Protein AF-A0A1U9NBB8-F1 (afdb_monomer_lite)

pLDDT: mean 74.14, std 17.52, range [31.38, 96.12]

Foldseek 3Di:
DFPCPQVVCQVVVDDPVRGDGDDWLVNQVVVLVVVVWDKDWDAPVCLVVLLVQAAFDPVVNVVCVVLRVVGWIKIWTRYWDDDPNFTWIWMKTARPVPRDMDIDIDTPPPDDDPPVCNVVVVVVVVVVVVVVVVVVVVVVVVVVLVVVLVVLVVVLVVQCVPDPDPVSNVVSVVVSVVVNVVSCVVVVVVVCVVPCVVVVVVVVVVVVVPPD

Structure (mmCIF, N/CA/C/O backbone):
data_AF-A0A1U9NBB8-F1
#
_entry.id   AF-A0A1U9NBB8-F1
#
loop_
_atom_site.group_PDB
_atom_site.id
_atom_site.type_symbol
_atom_site.label_atom_id
_atom_site.label_alt_id
_atom_site.label_comp_id
_atom_site.label_asym_id
_atom_site.label_entity_id
_atom_site.label_seq_id
_atom_site.pdbx_PDB_ins_code
_atom_site.Cartn_x
_atom_site.Cartn_y
_atom_site.Cartn_z
_atom_site.occupancy
_atom_site.B_iso_or_equiv
_atom_site.auth_seq_id
_atom_site.auth_comp_id
_atom_site.auth_asym_id
_atom_site.auth_atom_id
_atom_site.pdbx_PDB_model_num
ATOM 1 N N . MET A 1 1 ? -2.744 8.631 18.591 1.00 43.41 1 MET A N 1
ATOM 2 C CA . MET A 1 1 ? -3.386 9.599 19.503 1.00 43.41 1 MET A CA 1
ATOM 3 C C . MET A 1 1 ? -4.730 9.937 18.866 1.00 43.41 1 MET A C 1
ATOM 5 O O . MET A 1 1 ? -4.754 10.019 17.658 1.00 43.41 1 MET A O 1
ATOM 9 N N . SER A 1 2 ? -5.856 9.927 19.592 1.00 55.41 2 SER A N 1
ATOM 10 C CA . SER A 1 2 ? -7.151 10.475 19.102 1.00 55.41 2 SER A CA 1
ATOM 11 C C . SER A 1 2 ? -8.184 10.650 20.233 1.00 55.41 2 SER A C 1
ATOM 13 O O . SER A 1 2 ? -9.397 10.590 20.043 1.00 55.41 2 SER A O 1
ATOM 15 N N . VAL A 1 3 ? -7.712 10.826 21.473 1.00 54.00 3 VAL A N 1
ATOM 16 C CA . VAL A 1 3 ? -8.591 10.960 22.649 1.00 54.00 3 VAL A CA 1
ATOM 17 C C . VAL A 1 3 ? -9.206 12.364 22.695 1.00 54.00 3 VAL A C 1
ATOM 19 O O . VAL A 1 3 ? -10.407 12.506 22.915 1.00 54.00 3 VAL A O 1
ATOM 22 N N . MET A 1 4 ? -8.402 13.400 22.412 1.00 58.78 4 MET A N 1
ATOM 23 C CA . MET A 1 4 ? -8.801 14.817 22.468 1.00 58.78 4 MET A CA 1
ATOM 24 C C . MET A 1 4 ? -8.299 15.661 21.285 1.00 58.78 4 MET A C 1
ATOM 26 O O . MET A 1 4 ? -8.360 16.884 21.343 1.00 58.78 4 MET A O 1
ATOM 30 N N . GLU A 1 5 ? -7.824 15.048 20.197 1.00 58.16 5 GLU A N 1
ATOM 31 C CA . GLU A 1 5 ? -7.297 15.783 19.022 1.00 58.16 5 GLU A CA 1
ATOM 32 C C . GLU A 1 5 ? -8.324 16.714 18.387 1.00 58.16 5 GLU A C 1
ATOM 34 O O . GLU A 1 5 ? -7.997 17.721 17.779 1.00 58.16 5 GLU A O 1
ATOM 39 N N . HIS A 1 6 ? -9.584 16.390 18.609 1.00 58.75 6 HIS A N 1
ATOM 40 C CA . HIS A 1 6 ? -10.726 17.187 18.254 1.00 58.75 6 HIS A CA 1
ATOM 41 C C . HIS A 1 6 ? -10.779 18.571 18.950 1.00 58.75 6 HIS A C 1
ATOM 43 O O . HIS A 1 6 ? -11.199 19.547 18.340 1.00 58.75 6 HIS A O 1
ATOM 49 N N . PHE A 1 7 ? -10.317 18.688 20.197 1.00 59.00 7 PHE A N 1
ATOM 50 C CA . PHE A 1 7 ? -10.497 19.890 21.023 1.00 59.00 7 PHE A CA 1
ATOM 51 C C . PHE A 1 7 ? -9.650 21.092 20.567 1.00 59.00 7 PHE A C 1
ATOM 53 O O . PHE A 1 7 ? -10.030 22.242 20.782 1.00 59.00 7 PHE A O 1
ATOM 60 N N . VAL A 1 8 ? -8.493 20.842 19.943 1.00 62.38 8 VAL A N 1
ATOM 61 C CA . VAL A 1 8 ? -7.575 21.909 19.508 1.00 62.38 8 VAL A CA 1
ATOM 62 C C . VAL A 1 8 ? -8.101 22.629 18.255 1.00 62.38 8 VAL A C 1
ATOM 64 O O . VAL A 1 8 ? -8.210 23.855 18.299 1.00 62.38 8 VAL A O 1
ATOM 67 N N . PRO A 1 9 ? -8.518 21.934 17.179 1.00 56.12 9 PRO A N 1
ATOM 68 C CA . PRO A 1 9 ? -9.174 22.570 16.041 1.00 56.12 9 PRO A CA 1
ATOM 69 C C . PRO A 1 9 ? -10.485 23.268 16.409 1.00 56.12 9 PRO A C 1
ATOM 71 O O . PRO A 1 9 ? -10.729 24.357 15.902 1.00 56.12 9 PRO A O 1
ATOM 74 N N . GLU A 1 10 ? -11.302 22.710 17.317 1.00 58.00 10 GLU A N 1
ATOM 75 C CA . GLU A 1 10 ? -12.522 23.404 17.762 1.00 58.00 10 GLU A CA 1
ATOM 76 C C . GLU A 1 10 ? -12.197 24.779 18.352 1.00 58.00 10 GLU A C 1
ATOM 78 O O . GLU A 1 10 ? -12.859 25.752 18.019 1.00 58.00 10 GLU A O 1
ATOM 83 N N . LYS A 1 11 ? -11.158 24.901 19.187 1.00 59.03 11 LYS A N 1
ATOM 84 C CA . LYS A 1 11 ? -10.774 26.198 19.766 1.00 59.03 11 LYS A CA 1
ATOM 85 C C . LYS A 1 11 ? -10.123 27.157 18.769 1.00 59.03 11 LYS A C 1
ATOM 87 O O . LYS A 1 11 ? -10.273 28.360 18.934 1.00 59.03 11 LYS A O 1
ATOM 92 N N . MET A 1 12 ? -9.404 26.642 17.773 1.00 59.84 12 MET A N 1
ATOM 93 C CA . MET A 1 12 ? -8.689 27.463 16.785 1.00 59.84 12 MET A CA 1
ATOM 94 C C . MET A 1 12 ? -9.577 27.937 15.630 1.00 59.84 12 MET A C 1
ATOM 96 O O . MET A 1 12 ? -9.315 28.992 15.061 1.00 59.84 12 MET A O 1
ATOM 100 N N . PHE A 1 13 ? -10.614 27.171 15.281 1.00 56.28 13 PHE A N 1
ATOM 101 C CA . PHE A 1 13 ? -11.491 27.451 14.139 1.00 56.28 13 PHE A CA 1
ATOM 102 C C . PHE A 1 13 ? -12.932 27.797 14.539 1.00 56.28 13 PHE A C 1
ATOM 104 O O . PHE A 1 13 ? -13.775 27.962 13.662 1.00 56.28 13 PHE A O 1
ATOM 111 N N . SER A 1 14 ? -13.236 27.910 15.837 1.00 46.91 14 SER A N 1
ATOM 112 C CA . SER A 1 14 ? -14.507 28.495 16.277 1.00 46.91 14 SER A CA 1
ATOM 113 C C . SER A 1 14 ? -14.427 30.017 16.267 1.00 46.91 14 SER A C 1
ATOM 115 O O . SER A 1 14 ? -13.499 30.599 16.827 1.00 46.91 14 SER A O 1
ATOM 117 N N . THR A 1 15 ? -15.432 30.659 15.687 1.00 54.62 15 THR A N 1
ATOM 118 C CA . THR A 1 15 ? -15.697 32.096 15.823 1.00 54.62 15 THR A CA 1
ATOM 119 C C . THR A 1 15 ? -16.819 32.319 16.847 1.00 54.62 15 THR A C 1
ATOM 121 O O . THR A 1 15 ? -17.417 31.362 17.346 1.00 54.62 15 THR A O 1
ATOM 124 N N . GLU A 1 16 ? -17.128 33.574 17.192 1.00 48.53 16 GLU A N 1
ATOM 125 C CA . GLU A 1 16 ? -18.240 33.896 18.108 1.00 48.53 16 GLU A CA 1
ATOM 126 C C . GLU A 1 16 ? -19.611 33.425 17.580 1.00 48.53 16 GLU A C 1
ATOM 128 O O . GLU A 1 16 ? -20.529 33.192 18.368 1.00 48.53 16 GLU A O 1
ATOM 133 N N . THR A 1 17 ? -19.738 33.232 16.263 1.00 44.12 17 THR A N 1
ATOM 134 C CA . THR A 1 17 ? -20.986 32.868 15.579 1.00 44.12 17 THR A CA 1
ATOM 135 C C . THR A 1 17 ? -21.003 31.442 15.017 1.00 44.12 17 THR A C 1
ATOM 137 O O . THR A 1 17 ? -22.086 30.877 14.877 1.00 44.12 17 THR A O 1
ATOM 140 N N . GLU A 1 18 ? -19.850 30.812 14.764 1.00 44.03 18 GLU A N 1
ATOM 141 C CA . GLU A 1 18 ? -19.757 29.430 14.270 1.00 44.03 18 GLU A CA 1
ATOM 142 C C . GLU A 1 18 ? -18.769 28.606 15.096 1.00 44.03 18 GLU A C 1
ATOM 144 O O . GLU A 1 18 ? -17.570 28.875 15.129 1.00 44.03 18 GLU A O 1
ATOM 149 N N . ARG A 1 19 ? -19.265 27.553 15.754 1.00 51.25 19 ARG A N 1
ATOM 150 C CA . ARG A 1 19 ? -18.404 26.601 16.460 1.00 51.25 19 ARG A CA 1
ATOM 151 C C . ARG A 1 19 ? -17.884 25.563 15.478 1.00 51.25 19 ARG A C 1
ATOM 153 O O . ARG A 1 19 ? -18.677 24.795 14.932 1.00 51.25 19 ARG A O 1
ATOM 160 N N . ALA A 1 20 ? -16.567 25.493 15.303 1.00 48.78 20 ALA A N 1
ATOM 161 C CA . ALA A 1 20 ? -15.944 24.327 14.702 1.00 48.78 20 ALA A CA 1
ATOM 162 C C . ALA A 1 20 ? -16.270 23.124 15.589 1.00 48.78 20 ALA A C 1
ATOM 164 O O . ALA A 1 20 ? -16.107 23.186 16.805 1.00 48.78 20 ALA A O 1
ATOM 165 N N . GLN A 1 21 ? -16.790 22.061 14.981 1.00 58.50 21 GLN A N 1
ATOM 166 C CA . GLN A 1 21 ? -17.136 20.825 15.665 1.00 58.50 21 GLN A CA 1
ATOM 167 C C . GLN A 1 21 ? -16.513 19.676 14.901 1.00 58.50 21 GLN A C 1
ATOM 169 O O . GLN A 1 21 ? -16.949 19.343 13.803 1.00 58.50 21 GLN A O 1
ATOM 174 N N . GLY A 1 22 ? -15.497 19.053 15.467 1.00 59.91 22 GLY A N 1
ATOM 175 C CA . GLY A 1 22 ? -15.091 17.733 15.010 1.00 59.91 22 GLY A CA 1
ATOM 176 C C . GLY A 1 22 ? -15.668 16.625 15.893 1.00 59.91 22 GLY A C 1
ATOM 177 O O . GLY A 1 22 ? -16.591 16.800 16.704 1.00 59.91 22 GLY A O 1
ATOM 178 N N . ILE A 1 23 ? -15.086 15.449 15.728 1.00 69.12 23 ILE A N 1
ATOM 179 C CA . ILE A 1 23 ? -15.519 14.240 16.403 1.00 69.12 23 ILE A CA 1
ATOM 180 C C . ILE A 1 23 ? -14.289 13.445 16.828 1.00 69.12 23 ILE A C 1
ATOM 182 O O . ILE A 1 23 ? -13.315 13.346 16.089 1.00 69.12 23 ILE A O 1
ATOM 186 N N . SER A 1 24 ? -14.319 12.913 18.046 1.00 77.31 24 SER A N 1
ATOM 187 C CA . SER A 1 24 ? -13.340 11.949 18.554 1.00 77.31 24 SER A CA 1
ATOM 188 C C . SER A 1 24 ? -14.063 10.680 18.985 1.00 77.31 24 SER A C 1
ATOM 190 O O . SER A 1 24 ? -15.281 10.698 19.176 1.00 77.31 24 SER A O 1
ATOM 192 N N . ALA A 1 25 ? -13.327 9.585 19.190 1.00 82.38 25 ALA A N 1
ATOM 193 C CA . ALA A 1 25 ? -13.919 8.316 19.617 1.00 82.38 25 ALA A CA 1
ATOM 194 C C . ALA A 1 25 ? -14.708 8.474 20.928 1.00 82.38 25 ALA A C 1
ATOM 196 O O . ALA A 1 25 ? -15.818 7.969 21.068 1.00 82.38 25 ALA A O 1
ATOM 197 N N . VAL A 1 26 ? -14.157 9.246 21.870 1.00 85.06 26 VAL A N 1
ATOM 198 C 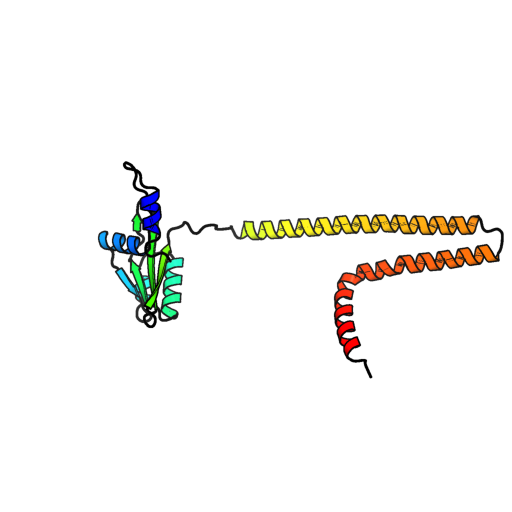CA . VAL A 1 26 ? -14.787 9.519 23.166 1.00 85.06 26 VAL A CA 1
ATOM 199 C C . VAL A 1 26 ? -16.009 10.426 23.011 1.00 85.06 26 VAL A C 1
ATOM 201 O O . VAL A 1 26 ? -17.049 10.135 23.597 1.00 85.06 26 VAL A O 1
ATOM 204 N N . LYS A 1 27 ? -15.930 11.484 22.186 1.00 84.81 27 LYS A N 1
ATOM 205 C CA . LYS A 1 27 ? -17.087 12.355 21.900 1.00 84.81 27 LYS A CA 1
ATOM 206 C C . LYS A 1 27 ? -18.208 11.561 21.224 1.00 84.81 27 LYS A C 1
ATOM 208 O O . LYS A 1 27 ? -19.363 11.725 21.591 1.00 84.81 27 LYS A O 1
ATOM 213 N N . ALA A 1 28 ? -17.875 10.651 20.311 1.00 88.00 28 ALA A N 1
ATOM 214 C CA . ALA A 1 28 ? -18.843 9.777 19.661 1.00 88.00 28 ALA A CA 1
ATOM 215 C C . ALA A 1 28 ? -19.520 8.805 20.645 1.00 88.00 28 ALA A C 1
ATOM 217 O O . ALA A 1 28 ? -20.738 8.654 20.603 1.00 88.00 28 ALA A O 1
ATOM 218 N N . LEU A 1 29 ? -18.770 8.195 21.571 1.00 89.19 29 LEU A N 1
ATOM 219 C CA . LEU A 1 29 ? -19.347 7.370 22.644 1.00 89.19 29 LEU A CA 1
ATOM 220 C C . LEU A 1 29 ? -20.250 8.190 23.578 1.00 89.19 29 LEU A C 1
ATOM 222 O O . LEU A 1 29 ? -21.324 7.725 23.957 1.00 89.19 29 LEU A O 1
ATOM 226 N N . ALA A 1 30 ? -19.848 9.418 23.917 1.00 89.00 30 ALA A N 1
ATOM 227 C CA . ALA A 1 30 ? -20.647 10.318 24.745 1.00 89.00 30 ALA A CA 1
ATOM 228 C C . ALA A 1 30 ? -21.955 10.729 24.050 1.00 89.00 30 ALA A C 1
ATOM 230 O O . ALA A 1 30 ? -23.015 10.654 24.668 1.00 89.00 30 ALA A O 1
ATOM 231 N N . ILE A 1 31 ? -21.899 11.094 22.764 1.00 89.56 31 ILE A N 1
ATOM 232 C CA . ILE A 1 31 ? -23.085 11.410 21.954 1.00 89.56 31 ILE A CA 1
ATOM 233 C C . ILE A 1 31 ? -24.012 10.194 21.873 1.00 89.56 31 ILE A C 1
ATOM 235 O O . ILE A 1 31 ? -25.208 10.330 22.110 1.00 89.56 31 ILE A O 1
ATOM 239 N N . ALA A 1 32 ? -23.480 9.002 21.590 1.00 91.81 32 ALA A N 1
ATOM 240 C CA . ALA A 1 32 ? -24.290 7.788 21.512 1.00 91.81 32 ALA A CA 1
ATOM 241 C C . ALA A 1 32 ? -24.986 7.471 22.846 1.00 91.81 32 ALA A C 1
ATOM 243 O O . ALA A 1 32 ? -26.171 7.145 22.862 1.00 91.81 32 ALA A O 1
ATOM 244 N N . SER A 1 33 ? -24.279 7.640 23.967 1.00 90.31 33 SER A N 1
ATOM 245 C CA . SER A 1 33 ? -24.848 7.495 25.312 1.00 90.31 33 SER A CA 1
ATOM 246 C C . SER A 1 33 ? -25.961 8.520 25.580 1.00 90.31 33 SER A C 1
ATOM 248 O O . SER A 1 33 ? -27.035 8.158 26.057 1.00 90.31 33 SER A O 1
ATOM 250 N N . GLN A 1 34 ? -25.765 9.787 25.192 1.00 90.75 34 GLN A N 1
ATOM 251 C CA . GLN A 1 34 ? -26.799 10.832 25.287 1.00 90.75 34 GLN A CA 1
ATOM 252 C C . GLN A 1 34 ? -28.022 10.542 24.406 1.00 90.75 34 GLN A C 1
ATOM 254 O O . GLN A 1 34 ? -29.139 10.891 24.775 1.00 90.75 34 GLN A O 1
ATOM 259 N N . GLN A 1 35 ? -27.827 9.877 23.267 1.00 91.25 35 GLN A N 1
ATOM 260 C CA . GLN A 1 35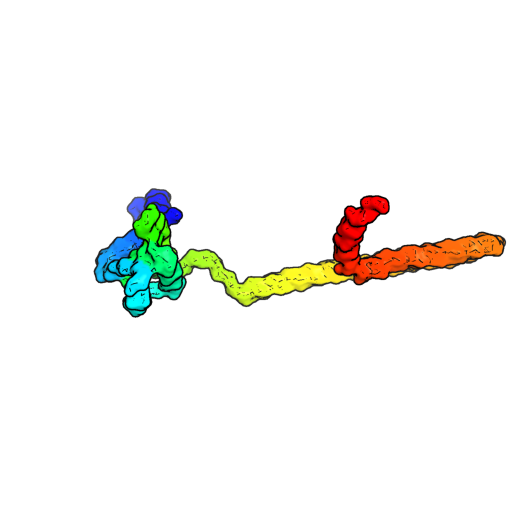 ? -28.898 9.407 22.382 1.00 91.25 35 GLN A CA 1
ATOM 261 C C . GLN A 1 35 ? -29.600 8.139 22.903 1.00 91.25 35 GLN A C 1
ATOM 263 O O . GLN A 1 35 ? -30.464 7.595 22.218 1.00 91.25 35 GLN A O 1
ATOM 268 N N . GLY A 1 36 ? -29.240 7.651 24.095 1.00 92.12 36 GLY A N 1
ATOM 269 C CA . GLY A 1 36 ? -29.838 6.467 24.710 1.00 92.12 36 GLY A CA 1
ATOM 270 C C . GLY A 1 36 ? -29.359 5.144 24.113 1.00 92.12 36 GLY A C 1
ATOM 271 O O . GLY A 1 36 ? -29.964 4.105 24.377 1.00 92.12 36 GLY A O 1
ATOM 272 N N . GLN A 1 37 ? -28.290 5.152 23.314 1.00 94.75 37 GLN A N 1
ATOM 273 C CA . GLN A 1 37 ? -27.734 3.918 22.778 1.00 94.75 37 GLN A CA 1
ATOM 274 C C . GLN A 1 37 ? -27.005 3.119 23.854 1.00 94.75 37 GLN A C 1
ATOM 276 O O . GLN A 1 37 ? -26.332 3.666 24.734 1.00 94.75 37 GLN A O 1
ATOM 281 N N . LYS A 1 38 ? -27.051 1.794 23.723 1.00 94.19 38 LYS A N 1
ATOM 282 C CA . LYS A 1 38 ? -26.262 0.912 24.572 1.00 94.19 38 LYS A CA 1
ATOM 283 C C . LYS A 1 38 ? -24.779 0.995 24.206 1.00 94.19 38 LYS A C 1
ATOM 285 O O . LYS A 1 38 ? -24.395 0.831 23.049 1.00 94.19 38 LYS A O 1
ATOM 290 N N . ILE A 1 39 ? -23.936 1.177 25.219 1.00 95.12 39 ILE A N 1
ATOM 291 C CA . ILE A 1 39 ? -22.485 1.041 25.088 1.00 95.12 39 ILE A CA 1
ATOM 292 C C . ILE A 1 39 ? -22.102 -0.405 25.407 1.00 95.12 39 ILE A C 1
ATOM 294 O O . ILE A 1 39 ? -22.397 -0.924 26.485 1.00 95.12 39 ILE A O 1
ATOM 298 N N . TRP A 1 40 ? -21.471 -1.071 24.448 1.00 96.00 40 TRP A N 1
ATOM 299 C CA . TRP A 1 40 ? -21.053 -2.461 24.538 1.00 96.00 40 TRP A CA 1
ATOM 300 C C . TRP A 1 40 ? -19.581 -2.561 24.911 1.00 96.00 40 TRP A C 1
ATOM 302 O O . TRP A 1 40 ? -18.725 -2.010 24.223 1.00 96.00 40 TRP A O 1
ATOM 312 N N . THR A 1 41 ? -19.295 -3.354 25.942 1.00 96.12 41 THR A N 1
ATOM 313 C CA . THR A 1 41 ? -17.946 -3.837 26.245 1.00 96.12 41 THR A CA 1
ATOM 314 C C . THR A 1 41 ? -17.792 -5.242 25.679 1.00 96.12 41 THR A C 1
ATOM 316 O O . THR A 1 41 ? -18.490 -6.179 26.083 1.00 96.12 41 THR A O 1
ATOM 319 N N . ILE A 1 42 ? -16.891 -5.388 24.718 1.00 96.06 42 ILE A N 1
ATOM 320 C CA . ILE A 1 42 ? -16.713 -6.592 23.917 1.00 96.06 42 ILE A CA 1
ATOM 321 C C . ILE A 1 42 ? -15.352 -7.206 24.229 1.00 96.06 42 ILE A C 1
ATOM 323 O O . ILE A 1 42 ? -14.316 -6.551 24.154 1.00 96.06 42 ILE A O 1
ATOM 327 N N . SER A 1 43 ? -15.358 -8.486 24.568 1.00 95.62 43 SER A N 1
ATOM 328 C CA . SER A 1 43 ? -14.178 -9.304 24.811 1.00 95.62 43 SER A CA 1
ATOM 329 C C . SER A 1 43 ? -14.329 -10.647 24.098 1.00 95.62 43 SER A C 1
ATOM 331 O O . SER A 1 43 ? -15.326 -10.921 23.421 1.00 95.62 43 SER A O 1
ATOM 333 N N . LYS A 1 44 ? -13.331 -11.522 24.247 1.00 92.94 44 LYS A N 1
ATOM 334 C CA . LYS A 1 44 ? -13.298 -12.812 23.547 1.00 92.94 44 LYS A CA 1
ATOM 335 C C . LYS A 1 44 ? -14.498 -13.703 23.881 1.00 92.94 44 LYS A C 1
ATOM 337 O O . LYS A 1 44 ? -14.879 -14.530 23.061 1.00 92.94 44 LYS A O 1
ATOM 342 N N . SER A 1 45 ? -15.119 -13.515 25.046 1.00 93.94 45 SER A N 1
ATOM 343 C CA . SER A 1 45 ? -16.266 -14.313 25.483 1.00 93.94 45 SER A CA 1
ATOM 344 C C . SER A 1 45 ? -17.587 -13.932 24.811 1.00 93.94 45 SER A C 1
ATOM 346 O O . SER A 1 45 ? -18.473 -14.777 24.717 1.00 93.94 45 SER A O 1
ATOM 348 N N . ASN A 1 46 ? -17.747 -12.690 24.341 1.00 95.62 46 ASN A N 1
ATOM 349 C CA . ASN A 1 46 ? -19.037 -12.182 23.858 1.00 95.62 46 ASN A CA 1
ATOM 350 C C . ASN A 1 46 ? -18.991 -11.564 22.451 1.00 95.62 46 ASN A C 1
ATOM 352 O O . ASN A 1 46 ? -20.027 -11.105 21.969 1.00 95.62 46 ASN A O 1
ATOM 356 N N . VAL A 1 47 ? -17.836 -11.579 21.775 1.00 94.31 47 VAL A N 1
ATOM 357 C CA . VAL A 1 47 ? -17.635 -10.924 20.470 1.00 94.31 47 VAL A CA 1
ATOM 358 C C . VAL A 1 47 ? -18.671 -11.306 19.419 1.00 94.31 47 VAL A C 1
ATOM 360 O O . VAL A 1 47 ? -19.244 -10.426 18.787 1.00 94.31 47 VAL A O 1
ATOM 363 N N . ASN A 1 48 ? -18.993 -12.591 19.272 1.00 93.50 48 ASN A N 1
ATOM 364 C CA . ASN A 1 48 ? -19.952 -13.034 18.257 1.00 93.50 48 ASN A CA 1
ATOM 365 C C . ASN A 1 48 ? -21.365 -12.502 18.535 1.00 93.50 48 ASN A C 1
ATOM 367 O O . ASN A 1 48 ? -22.035 -12.010 17.629 1.00 93.50 48 ASN A O 1
ATOM 371 N N . LEU A 1 49 ? -21.793 -12.538 19.801 1.00 93.69 49 LEU A N 1
ATOM 372 C CA . LEU A 1 49 ? -23.091 -12.013 20.215 1.00 93.69 49 LEU A CA 1
ATOM 373 C C . LEU A 1 49 ? -23.141 -10.492 20.050 1.00 93.69 49 LEU A C 1
ATOM 375 O O . LEU A 1 49 ? -24.071 -9.976 19.437 1.00 93.69 49 LEU A O 1
ATOM 379 N N . ALA A 1 50 ? -22.138 -9.776 20.555 1.00 93.50 50 ALA A N 1
ATOM 380 C CA . ALA A 1 50 ? -22.100 -8.322 20.485 1.00 93.50 50 ALA A CA 1
ATOM 381 C C . ALA A 1 50 ? -22.091 -7.828 19.029 1.00 93.50 50 ALA A C 1
ATOM 383 O O . ALA A 1 50 ? -22.929 -7.009 18.659 1.00 93.50 50 ALA A O 1
ATOM 384 N N . LEU A 1 51 ? -21.237 -8.394 18.165 1.00 93.38 51 LEU A N 1
ATOM 385 C CA . LEU A 1 51 ? -21.145 -7.995 16.752 1.00 93.38 51 LEU A CA 1
ATOM 386 C C . LEU A 1 51 ? -22.427 -8.278 15.943 1.00 93.38 51 LEU A C 1
ATOM 388 O O . LEU A 1 51 ? -22.661 -7.622 14.922 1.00 93.38 51 LEU A O 1
ATOM 392 N N . SER A 1 52 ? -23.251 -9.232 16.394 1.00 93.25 52 SER A N 1
ATOM 393 C CA . SER A 1 52 ? -24.572 -9.521 15.814 1.00 93.25 52 SER A CA 1
ATOM 394 C C . SER A 1 52 ? -25.661 -8.528 16.235 1.00 93.25 52 SER A C 1
ATOM 396 O O . SER A 1 52 ? -26.655 -8.382 15.529 1.00 93.25 52 SER A O 1
ATOM 398 N N . ARG A 1 53 ? -25.485 -7.855 17.380 1.00 93.12 53 ARG A N 1
ATOM 399 C CA . ARG A 1 53 ? -26.463 -6.914 17.950 1.00 93.12 53 ARG A CA 1
ATOM 400 C C . ARG A 1 53 ? -26.173 -5.463 17.582 1.00 93.12 53 ARG A C 1
ATOM 402 O O . ARG A 1 53 ? -27.103 -4.672 17.528 1.00 93.12 53 ARG A O 1
ATOM 409 N N . ILE A 1 54 ? -24.916 -5.131 17.292 1.00 93.25 54 ILE A N 1
ATOM 410 C CA . ILE A 1 54 ? -24.516 -3.774 16.910 1.00 93.25 54 ILE A CA 1
ATOM 411 C C . ILE A 1 54 ? -24.610 -3.533 15.393 1.00 93.25 54 ILE A C 1
ATOM 413 O O . ILE A 1 54 ? -24.254 -4.383 14.564 1.00 93.25 54 ILE A O 1
ATOM 417 N N . ASN A 1 55 ? -25.033 -2.328 15.025 1.00 94.00 55 ASN A N 1
ATOM 418 C CA . ASN A 1 55 ? -25.194 -1.828 13.666 1.00 94.00 55 ASN A CA 1
ATOM 419 C C . ASN A 1 55 ? -24.145 -0.743 13.333 1.00 94.00 55 ASN A C 1
ATOM 421 O O . ASN A 1 55 ? -24.434 0.454 13.308 1.00 94.00 55 ASN A O 1
ATOM 425 N N . ILE A 1 56 ? -22.909 -1.184 13.084 1.00 92.12 56 ILE A N 1
ATOM 426 C CA . ILE A 1 56 ? -21.741 -0.357 12.712 1.00 92.12 56 ILE A CA 1
ATOM 427 C C . ILE A 1 56 ? -21.108 -0.857 11.394 1.00 92.12 56 ILE A C 1
ATOM 429 O O . ILE A 1 56 ? -21.537 -1.890 10.870 1.00 92.12 56 ILE A O 1
ATOM 433 N N . SER A 1 57 ? -20.097 -0.162 10.844 1.00 90.56 57 SER A N 1
ATOM 434 C CA . SER A 1 57 ? -19.421 -0.573 9.592 1.00 90.56 57 SER A CA 1
ATOM 435 C C . SER A 1 57 ? -18.788 -1.958 9.647 1.00 90.56 57 SER A C 1
ATOM 437 O O . SER A 1 57 ? -18.375 -2.435 10.702 1.00 90.56 57 SER A O 1
ATOM 439 N N . ALA A 1 58 ? -18.690 -2.597 8.477 1.00 89.56 58 ALA A N 1
ATOM 440 C CA . ALA A 1 58 ? -17.979 -3.862 8.327 1.00 89.56 58 ALA A CA 1
ATOM 441 C C . ALA A 1 58 ? -16.512 -3.735 8.769 1.00 89.56 58 ALA A C 1
ATOM 443 O O . ALA A 1 58 ? -16.026 -4.603 9.492 1.00 89.56 58 ALA A O 1
ATOM 444 N N . ASP A 1 59 ? -15.857 -2.624 8.423 1.00 88.00 59 ASP A N 1
ATOM 445 C CA . ASP A 1 59 ? -14.478 -2.328 8.820 1.00 88.00 59 ASP A CA 1
ATOM 446 C C . ASP A 1 59 ? -14.339 -2.263 10.343 1.00 88.00 59 ASP A C 1
ATOM 448 O O . ASP A 1 59 ? -13.544 -3.001 10.921 1.00 88.00 59 ASP A O 1
ATOM 452 N N . ALA A 1 60 ? -15.198 -1.495 11.024 1.00 90.19 60 ALA A N 1
ATOM 453 C CA . ALA A 1 60 ? -15.185 -1.419 12.485 1.00 90.19 60 ALA A CA 1
ATOM 454 C C . ALA A 1 60 ? -15.478 -2.782 13.141 1.00 90.19 60 ALA A C 1
ATOM 456 O O . ALA A 1 60 ? -14.845 -3.148 14.134 1.00 90.19 60 ALA A O 1
ATOM 457 N N . LYS A 1 61 ? -16.396 -3.587 12.578 1.00 93.44 61 LYS A N 1
ATOM 458 C CA . LYS A 1 61 ? -16.642 -4.962 13.058 1.00 9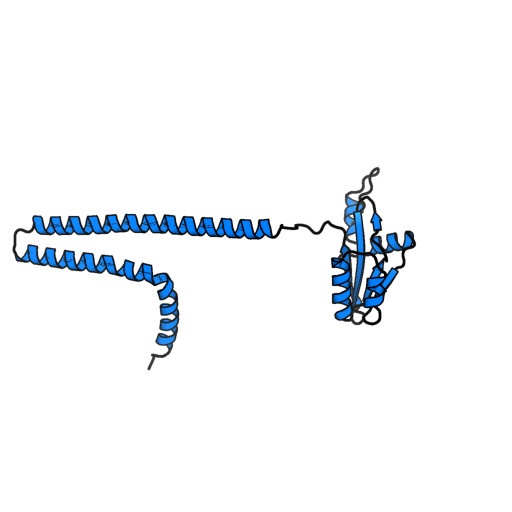3.44 61 LYS A CA 1
ATOM 459 C C . LYS A 1 61 ? -15.400 -5.844 12.911 1.00 93.44 61 LYS A C 1
ATOM 461 O O . LYS A 1 61 ? -15.125 -6.652 13.802 1.00 93.44 61 LYS A O 1
ATOM 466 N N . ASN A 1 62 ? -14.666 -5.712 11.808 1.00 92.62 62 ASN A N 1
ATOM 467 C CA . ASN A 1 62 ? -13.442 -6.471 11.556 1.00 92.62 62 ASN A CA 1
ATOM 468 C C . ASN A 1 62 ? -12.317 -6.051 12.506 1.00 92.62 62 ASN A C 1
ATOM 470 O O . ASN A 1 62 ? -11.703 -6.922 13.127 1.00 92.62 62 ASN A O 1
ATOM 474 N N . ASP A 1 63 ? -12.118 -4.751 12.707 1.00 90.75 63 ASP A N 1
ATOM 475 C CA . ASP A 1 63 ? -11.150 -4.211 13.665 1.00 90.75 63 ASP A CA 1
ATOM 476 C C . ASP A 1 63 ? -11.404 -4.721 15.083 1.00 90.75 63 ASP A C 1
ATOM 478 O O . ASP A 1 63 ? -10.491 -5.225 15.744 1.00 90.75 63 ASP A O 1
ATOM 482 N N . ILE A 1 64 ? -12.658 -4.647 15.541 1.00 94.12 64 ILE A N 1
ATOM 483 C CA . ILE A 1 64 ? -13.057 -5.146 16.860 1.00 94.12 64 ILE A CA 1
ATOM 484 C C . ILE A 1 64 ? -12.778 -6.645 16.967 1.00 94.12 64 ILE A C 1
ATOM 486 O O . ILE A 1 64 ? -12.199 -7.087 17.961 1.00 94.12 64 ILE A O 1
ATOM 490 N N . ARG A 1 65 ? -13.138 -7.438 15.950 1.00 94.75 65 ARG A N 1
ATOM 491 C CA . ARG A 1 65 ? -12.886 -8.887 15.955 1.00 94.75 65 ARG A CA 1
ATOM 492 C C . ARG A 1 65 ? -11.390 -9.192 16.059 1.00 94.75 65 ARG A C 1
ATOM 494 O O . ARG A 1 65 ? -10.993 -10.016 16.881 1.00 94.75 65 ARG A O 1
ATOM 501 N N . ASN A 1 66 ? -10.566 -8.504 15.275 1.00 93.12 66 ASN A N 1
ATOM 502 C CA . ASN A 1 66 ? -9.114 -8.683 15.267 1.00 93.12 66 ASN A CA 1
ATOM 503 C C . ASN A 1 66 ? -8.486 -8.290 16.610 1.00 93.12 66 ASN A C 1
ATOM 505 O O . ASN A 1 66 ? -7.678 -9.036 17.167 1.00 93.12 66 ASN A O 1
ATOM 509 N N . ALA A 1 67 ? -8.901 -7.159 17.176 1.00 91.69 67 ALA A N 1
ATOM 510 C CA . ALA A 1 67 ? -8.409 -6.689 18.464 1.00 91.69 67 ALA A CA 1
ATOM 511 C C . ALA A 1 67 ? -8.799 -7.626 19.614 1.00 91.69 67 ALA A C 1
ATOM 513 O O . ALA A 1 67 ? -7.964 -7.960 20.455 1.00 91.69 67 ALA A O 1
ATOM 514 N N . VAL A 1 68 ? -10.046 -8.095 19.627 1.00 93.81 68 VAL A N 1
ATOM 515 C CA . VAL A 1 68 ? -10.533 -9.046 20.630 1.00 93.81 68 VAL A CA 1
ATOM 516 C C . VAL A 1 68 ? -9.820 -10.399 20.520 1.00 93.81 68 VAL A C 1
ATOM 518 O O . VAL A 1 68 ? -9.484 -11.005 21.541 1.00 93.81 68 VAL A O 1
ATOM 521 N N . ASN A 1 69 ? -9.516 -10.859 19.303 1.00 92.19 69 ASN A N 1
ATOM 522 C CA . ASN A 1 69 ? -8.694 -12.054 19.091 1.00 92.19 69 ASN A CA 1
ATOM 523 C C . ASN A 1 69 ? -7.281 -11.896 19.677 1.00 92.19 69 ASN A C 1
ATOM 525 O O . ASN A 1 69 ? -6.736 -12.863 20.211 1.00 92.19 69 ASN A O 1
ATOM 529 N N . ALA A 1 70 ? -6.740 -10.676 19.670 1.00 91.50 70 ALA A N 1
ATOM 530 C CA . ALA A 1 70 ? -5.494 -10.299 20.339 1.00 91.50 70 ALA A CA 1
ATOM 531 C C . ALA A 1 70 ? -5.654 -10.011 21.851 1.00 91.50 70 ALA A C 1
ATOM 533 O O . ALA A 1 70 ? -4.792 -9.374 22.451 1.00 91.50 70 ALA A O 1
ATOM 534 N N . VAL A 1 71 ? -6.739 -10.486 22.481 1.00 91.19 71 VAL A N 1
ATOM 535 C CA . VAL A 1 71 ? -7.014 -10.373 23.930 1.00 91.19 71 VAL A CA 1
ATOM 536 C C . VAL A 1 71 ? -7.224 -8.922 24.399 1.00 91.19 71 VAL A C 1
ATOM 538 O O . VAL A 1 71 ? -7.101 -8.614 25.582 1.00 91.19 71 VAL A O 1
ATOM 541 N N . LYS A 1 72 ? -7.600 -8.017 23.490 1.00 93.56 72 LYS A N 1
ATOM 542 C CA . LYS A 1 72 ? -8.021 -6.654 23.843 1.00 93.56 72 LYS A CA 1
ATOM 543 C C . LYS A 1 72 ? -9.516 -6.609 24.160 1.00 93.56 72 LYS A C 1
ATOM 545 O O . LYS A 1 72 ? -10.289 -7.476 23.750 1.00 93.56 72 LYS A O 1
ATOM 550 N N . ILE A 1 73 ? -9.923 -5.575 24.883 1.00 95.12 73 ILE A N 1
ATOM 551 C CA . ILE A 1 73 ? -11.315 -5.254 25.185 1.00 95.12 73 ILE A CA 1
ATOM 552 C C . ILE A 1 73 ? -11.728 -4.082 24.302 1.00 95.12 73 ILE A C 1
ATOM 554 O O . ILE A 1 73 ? -11.083 -3.034 24.321 1.00 95.12 73 ILE A O 1
ATOM 558 N N . ALA A 1 74 ? -12.799 -4.254 23.534 1.00 95.50 74 ALA A N 1
ATOM 559 C CA . ALA A 1 74 ? -13.369 -3.185 22.734 1.00 95.50 74 ALA A CA 1
ATOM 560 C C . ALA A 1 74 ? -14.537 -2.508 23.461 1.00 95.50 74 ALA A C 1
ATOM 562 O O . ALA A 1 74 ? -15.359 -3.197 24.059 1.00 95.50 74 ALA A O 1
ATOM 563 N N . THR A 1 75 ? -14.643 -1.181 23.390 1.00 95.75 75 THR A N 1
ATOM 564 C CA . THR A 1 75 ? -15.842 -0.442 23.825 1.00 95.75 75 THR A CA 1
ATOM 565 C C . THR A 1 75 ? -16.420 0.306 22.638 1.00 95.75 75 THR A C 1
ATOM 567 O O . THR A 1 75 ? -15.718 1.106 22.027 1.00 95.75 75 THR A O 1
ATOM 570 N N . VAL A 1 76 ? -17.676 0.044 22.290 1.00 95.94 76 VAL A N 1
ATOM 571 C CA . VAL A 1 76 ? -18.333 0.611 21.102 1.00 95.94 76 VAL A CA 1
ATOM 572 C C . VAL A 1 76 ? -19.806 0.873 21.387 1.00 95.94 76 VAL A C 1
ATOM 574 O O . VAL A 1 76 ? -20.405 0.203 22.227 1.00 95.94 76 VAL A O 1
ATOM 577 N N . HIS A 1 77 ? -20.402 1.848 20.712 1.00 95.69 77 HIS A N 1
ATOM 578 C CA . HIS A 1 77 ? -21.844 2.080 20.777 1.00 95.69 77 HIS A CA 1
ATOM 579 C C . HIS A 1 77 ? -22.620 1.177 19.806 1.00 95.69 77 HIS A C 1
ATOM 581 O O . HIS A 1 77 ? -22.053 0.555 18.908 1.00 95.69 77 HIS A O 1
ATOM 587 N N . GLU A 1 78 ? -23.918 1.016 20.051 1.00 93.19 78 GLU A N 1
ATOM 588 C CA . GLU A 1 78 ? -24.741 0.020 19.365 1.00 93.19 78 GLU A CA 1
ATOM 589 C C . GLU A 1 78 ? -25.036 0.358 17.902 1.00 93.19 78 GLU A C 1
ATOM 591 O O . GLU A 1 78 ? -25.150 -0.562 17.096 1.00 93.19 78 GLU A O 1
ATOM 596 N N . ALA A 1 79 ? -25.141 1.632 17.528 1.00 93.25 79 ALA A N 1
ATOM 597 C CA . ALA A 1 79 ? -25.468 2.048 16.171 1.00 93.25 79 ALA A CA 1
ATOM 598 C C . ALA A 1 79 ? -24.751 3.341 15.774 1.00 93.25 79 ALA A C 1
ATOM 600 O O . ALA A 1 79 ? -24.498 4.221 16.592 1.00 93.25 79 ALA A O 1
ATOM 601 N N . ARG A 1 80 ? -24.482 3.508 14.476 1.00 91.75 80 ARG A N 1
ATOM 602 C CA . ARG A 1 80 ? -23.887 4.751 13.958 1.00 91.75 80 ARG A CA 1
ATOM 603 C C . ARG A 1 80 ? -24.633 5.994 14.437 1.00 91.75 80 ARG A C 1
ATOM 605 O O . ARG A 1 80 ? -25.861 6.048 14.395 1.00 91.75 80 ARG A O 1
ATOM 612 N N . ILE A 1 81 ? -23.876 7.006 14.835 1.00 90.38 81 ILE A N 1
ATOM 613 C CA . ILE A 1 81 ? -24.410 8.309 15.212 1.00 90.38 81 ILE A CA 1
ATOM 614 C C . ILE A 1 81 ? -24.372 9.245 14.010 1.00 90.38 81 ILE A C 1
ATOM 616 O O . ILE A 1 81 ? -23.435 9.209 13.212 1.00 90.38 81 ILE A O 1
ATOM 620 N N . ASN A 1 82 ? -25.386 10.096 13.902 1.00 88.00 82 ASN A N 1
ATOM 621 C CA . ASN A 1 82 ? -25.366 11.252 13.019 1.00 88.00 82 ASN A CA 1
ATOM 622 C C . ASN A 1 82 ? -25.083 12.494 13.866 1.00 88.00 82 ASN A C 1
ATOM 624 O O . ASN A 1 82 ? -25.840 12.803 14.789 1.00 88.00 82 ASN A O 1
ATOM 628 N N . PHE A 1 83 ? -23.984 13.177 13.569 1.00 82.62 83 PHE A N 1
ATOM 629 C CA . PHE A 1 83 ? -23.576 14.394 14.250 1.00 82.62 83 PHE A CA 1
ATOM 630 C C . PHE A 1 83 ? -23.092 15.412 13.217 1.00 82.62 83 PHE A C 1
ATOM 632 O O . PHE A 1 83 ? -22.057 15.215 12.585 1.00 82.62 83 PHE A O 1
ATOM 639 N N . ASN A 1 84 ? -23.857 16.492 13.027 1.00 77.25 84 ASN A N 1
ATOM 640 C CA . ASN A 1 84 ? -23.568 17.578 12.079 1.00 77.25 84 ASN A CA 1
ATOM 641 C C . ASN A 1 84 ? -23.184 17.107 10.665 1.00 77.25 84 ASN A C 1
ATOM 643 O O . ASN A 1 84 ? -22.208 17.579 10.083 1.00 77.25 84 ASN A O 1
ATOM 647 N N . GLY A 1 85 ? -23.927 16.144 10.114 1.00 76.00 85 GLY A N 1
ATOM 648 C CA . GLY A 1 85 ? -23.685 15.621 8.766 1.00 76.00 85 GLY A CA 1
ATOM 649 C C . GLY A 1 85 ? -22.564 14.580 8.675 1.00 76.00 85 GLY A C 1
ATOM 650 O O . GLY A 1 85 ? -22.377 13.991 7.613 1.00 76.00 85 GLY A O 1
ATOM 651 N N . TRP A 1 86 ? -21.852 14.296 9.770 1.00 81.44 86 TRP A N 1
ATOM 652 C CA . TRP A 1 86 ? -21.004 13.113 9.877 1.00 81.44 86 TRP A CA 1
ATOM 653 C C . TRP A 1 86 ? -21.827 11.930 10.385 1.00 81.44 86 TRP A C 1
ATOM 655 O O . TRP A 1 86 ? -22.447 12.008 11.446 1.00 81.44 86 TRP A O 1
ATOM 665 N N . VAL A 1 87 ? -21.812 10.830 9.634 1.00 87.06 87 VAL A N 1
ATOM 666 C CA . VAL A 1 87 ? -22.428 9.564 10.037 1.00 87.06 87 VAL A CA 1
ATOM 667 C C . VAL A 1 87 ? -21.326 8.549 10.270 1.00 87.06 87 VAL A C 1
ATOM 669 O O . VAL A 1 87 ? -20.609 8.183 9.338 1.00 87.06 87 VAL A O 1
ATOM 672 N N . GLY A 1 88 ? -21.203 8.077 11.504 1.00 89.44 88 GLY A N 1
ATOM 673 C CA . GLY A 1 88 ? -20.115 7.182 11.856 1.00 89.44 88 GLY A CA 1
ATOM 674 C C . GLY A 1 88 ? -20.198 6.611 13.260 1.00 89.44 88 GLY A C 1
ATOM 675 O O . GLY A 1 88 ? -21.193 6.750 13.973 1.00 89.44 88 GLY A O 1
ATOM 676 N N . GLU A 1 89 ? -19.128 5.952 13.665 1.00 90.69 89 GLU A N 1
ATOM 677 C CA . GLU A 1 89 ? -18.998 5.286 14.941 1.00 90.69 89 GLU A CA 1
ATOM 678 C C . GLU A 1 89 ? -17.663 5.595 15.614 1.00 90.69 89 GLU A C 1
ATOM 680 O O . GLU A 1 89 ? -16.657 5.855 14.959 1.00 90.69 89 GLU A O 1
ATOM 685 N N . GLY A 1 90 ? -17.670 5.575 16.945 1.00 90.75 90 GLY A N 1
ATOM 686 C CA . GLY A 1 90 ? -16.472 5.690 17.763 1.00 90.75 90 GLY A CA 1
ATOM 687 C C . GLY A 1 90 ? -16.313 4.439 18.608 1.00 90.75 90 GLY A C 1
ATOM 688 O O . GLY A 1 90 ? -17.284 3.977 19.211 1.00 90.75 90 GLY A O 1
ATOM 689 N N . TYR A 1 91 ? -15.104 3.891 18.650 1.00 92.88 91 TYR A N 1
ATOM 690 C CA . TYR A 1 91 ? -14.794 2.723 19.468 1.00 92.88 91 TYR A CA 1
ATOM 691 C C . TYR A 1 91 ? -13.390 2.797 20.052 1.00 92.88 91 TYR A C 1
ATOM 693 O O . TYR A 1 91 ? -12.496 3.453 19.516 1.00 92.88 91 TYR A O 1
ATOM 701 N N . THR A 1 92 ? -13.193 2.120 21.175 1.00 93.38 92 THR A N 1
ATOM 702 C CA . THR A 1 92 ? -11.888 1.978 21.824 1.00 93.38 92 THR A CA 1
ATOM 703 C C . THR A 1 92 ? -11.472 0.521 21.842 1.00 93.38 92 THR A C 1
ATOM 705 O O . THR A 1 92 ? -12.326 -0.358 21.894 1.00 93.38 92 THR A O 1
ATOM 708 N N . LEU A 1 93 ? -10.168 0.263 21.792 1.00 93.75 93 LEU A N 1
ATOM 709 C CA . LEU A 1 93 ? -9.558 -1.064 21.843 1.00 93.75 93 LEU A CA 1
ATOM 710 C C . LEU A 1 93 ? -8.440 -1.026 22.883 1.00 93.75 93 LEU A C 1
ATOM 712 O O . LEU A 1 93 ? -7.385 -0.453 22.615 1.00 93.75 93 LEU A O 1
ATOM 716 N N . ILE A 1 94 ? -8.666 -1.599 24.061 1.00 93.81 94 ILE A N 1
ATOM 717 C CA . ILE A 1 94 ? -7.767 -1.489 25.216 1.00 93.81 94 ILE A CA 1
ATOM 718 C C . ILE A 1 94 ? -7.185 -2.859 25.549 1.00 93.81 94 ILE A C 1
ATOM 720 O O . ILE A 1 94 ? -7.921 -3.830 25.714 1.00 93.81 94 ILE A O 1
ATOM 724 N N . ASP A 1 95 ? -5.864 -2.948 25.659 1.00 92.81 95 ASP A N 1
ATOM 725 C CA . ASP A 1 95 ? -5.193 -4.104 26.243 1.00 92.81 95 ASP A CA 1
ATOM 726 C C . ASP A 1 95 ? -5.376 -4.078 27.773 1.00 92.81 95 ASP A C 1
ATOM 728 O O . ASP A 1 95 ? -4.865 -3.168 28.433 1.00 92.81 95 ASP A O 1
ATOM 732 N N . PRO A 1 96 ? -6.080 -5.061 28.364 1.00 89.88 96 PRO A N 1
ATOM 733 C CA . PRO A 1 96 ? -6.335 -5.082 29.800 1.00 89.88 96 PRO A CA 1
ATOM 734 C C . PRO A 1 96 ? -5.074 -5.312 30.646 1.00 89.88 96 PRO A C 1
ATOM 736 O O . PRO A 1 96 ? -5.110 -5.040 31.843 1.00 89.88 96 PRO A O 1
ATOM 739 N N . LYS A 1 97 ? -3.974 -5.820 30.070 1.00 87.69 97 LYS A N 1
ATOM 740 C CA . LYS A 1 97 ? -2.728 -6.091 30.808 1.00 87.69 97 LYS A CA 1
ATOM 741 C C . LYS A 1 97 ? -1.851 -4.854 30.942 1.00 87.69 97 LYS A C 1
ATOM 743 O O . LYS A 1 97 ? -1.261 -4.630 31.991 1.00 87.69 97 LYS A O 1
ATOM 748 N N . THR A 1 98 ? -1.735 -4.087 29.864 1.00 88.56 98 THR A N 1
ATOM 749 C CA . THR A 1 98 ? -0.822 -2.937 29.783 1.00 88.56 98 THR A CA 1
ATOM 750 C C . THR A 1 98 ? -1.540 -1.598 29.934 1.00 88.56 98 THR A C 1
ATOM 752 O O . THR A 1 98 ? -0.894 -0.583 30.172 1.00 88.56 98 THR A O 1
ATOM 755 N N . GLY A 1 99 ? -2.866 -1.571 29.766 1.00 84.25 99 GLY A N 1
ATOM 756 C CA . GLY A 1 99 ? -3.652 -0.340 29.676 1.00 84.25 99 GLY A CA 1
ATOM 757 C C . GLY A 1 99 ? -3.485 0.397 28.343 1.00 84.25 99 GLY A C 1
ATOM 758 O O . GLY A 1 99 ? -4.101 1.446 28.144 1.00 84.25 99 GLY A O 1
ATOM 759 N N . ALA A 1 100 ? -2.681 -0.130 27.411 1.00 83.88 100 ALA A N 1
ATOM 760 C CA . ALA A 1 100 ? -2.480 0.477 26.104 1.00 83.88 100 ALA A CA 1
ATOM 761 C C . ALA A 1 100 ? -3.783 0.432 25.295 1.00 83.88 100 ALA A C 1
ATOM 763 O O . ALA A 1 100 ? -4.351 -0.636 25.061 1.00 83.88 100 ALA A O 1
ATOM 764 N N . GLY A 1 101 ? -4.255 1.599 24.858 1.00 84.00 101 GLY A N 1
ATOM 765 C CA . GLY A 1 101 ? -5.546 1.750 24.197 1.00 84.00 101 GLY A CA 1
ATOM 766 C C . GLY A 1 101 ? -5.460 2.509 22.883 1.00 84.00 101 GLY A C 1
ATOM 767 O O . GLY A 1 101 ? -4.770 3.523 22.785 1.00 84.00 101 GLY A O 1
ATOM 768 N N . VAL A 1 102 ? -6.204 2.045 21.884 1.00 85.81 102 VAL A N 1
ATOM 769 C CA . VAL A 1 102 ? -6.436 2.775 20.634 1.00 85.81 102 VAL A CA 1
ATOM 770 C C . VAL A 1 102 ? -7.865 3.305 20.624 1.00 85.81 102 VAL A C 1
ATOM 772 O O . VAL A 1 102 ? -8.784 2.627 21.075 1.00 85.81 102 VAL A O 1
ATOM 775 N N . TYR A 1 103 ? -8.040 4.525 20.127 1.00 87.50 103 TYR A N 1
ATOM 776 C CA . TYR A 1 103 ? -9.306 5.250 20.076 1.00 87.50 103 TYR A CA 1
ATOM 777 C C . TYR A 1 103 ? -9.585 5.569 18.610 1.00 87.50 103 TYR A C 1
ATOM 779 O O . TYR A 1 103 ? -8.821 6.317 18.004 1.00 87.50 103 TYR A O 1
ATOM 787 N N . MET A 1 104 ? -10.631 4.970 18.050 1.00 86.81 104 MET A N 1
ATOM 788 C CA . MET A 1 104 ? -10.931 4.988 16.620 1.00 86.81 104 MET A CA 1
ATOM 789 C C . MET A 1 104 ? -12.244 5.718 16.338 1.00 86.81 104 MET A C 1
ATOM 791 O O . MET A 1 104 ? -13.202 5.616 17.109 1.00 86.81 104 MET A O 1
ATOM 795 N N . ILE A 1 105 ? -12.290 6.414 15.203 1.00 84.25 105 ILE A N 1
ATOM 796 C CA . ILE A 1 105 ? -13.512 6.931 14.583 1.00 84.25 105 ILE A CA 1
ATOM 797 C C . ILE A 1 105 ? -13.615 6.361 13.166 1.00 84.25 105 ILE A C 1
ATOM 799 O O . ILE A 1 105 ? -12.630 6.351 12.434 1.00 84.25 105 ILE A O 1
ATOM 803 N N . SER A 1 106 ? -14.795 5.893 12.776 1.00 79.88 106 SER A N 1
ATOM 804 C CA . SER A 1 106 ? -15.084 5.408 11.420 1.00 79.88 106 SER A CA 1
ATOM 805 C C . SER A 1 106 ? -16.331 6.117 10.903 1.00 79.88 106 SER A C 1
ATOM 807 O O . SER A 1 106 ? -17.283 6.272 11.653 1.00 79.88 106 SER A O 1
ATOM 809 N N . GLY A 1 107 ? -16.331 6.610 9.662 1.00 69.94 107 GLY A N 1
ATOM 810 C CA . GLY A 1 107 ? -17.436 7.436 9.142 1.00 69.94 107 GLY A CA 1
ATOM 811 C C . GLY A 1 107 ? -17.219 8.022 7.744 1.00 69.94 107 GLY A C 1
ATOM 812 O O . GLY A 1 107 ? -17.628 9.147 7.471 1.00 69.94 107 GLY A O 1
ATOM 813 N N . GLY A 1 108 ? -16.530 7.290 6.862 1.00 59.66 108 GLY A N 1
ATOM 814 C CA . GLY A 1 108 ? -16.543 7.575 5.419 1.00 59.66 108 GLY A CA 1
ATOM 815 C C . GLY A 1 108 ? -15.594 8.661 4.895 1.00 59.66 108 GLY A C 1
ATOM 816 O O . GLY A 1 108 ? -15.701 9.027 3.732 1.00 59.66 108 GLY A O 1
ATOM 817 N N . LYS A 1 109 ? -14.640 9.156 5.693 1.00 50.56 109 LYS A N 1
ATOM 818 C CA . LYS A 1 109 ? -13.532 10.006 5.202 1.00 50.56 109 LYS A CA 1
ATOM 819 C C . LYS A 1 109 ? -12.172 9.311 5.303 1.00 50.56 109 LYS A C 1
ATOM 821 O O . LYS A 1 109 ? -11.164 9.958 5.573 1.00 50.56 109 LYS A O 1
ATOM 826 N N . ASN A 1 110 ? -12.140 7.995 5.088 1.00 53.16 110 ASN A N 1
ATOM 827 C CA . ASN A 1 110 ? -10.878 7.308 4.824 1.00 53.16 110 ASN A CA 1
ATOM 828 C C . ASN A 1 110 ? -10.348 7.869 3.497 1.00 53.16 110 ASN A C 1
ATOM 830 O O . ASN A 1 110 ? -10.966 7.687 2.450 1.00 53.16 110 ASN A O 1
ATOM 834 N N . GLY A 1 111 ? -9.290 8.675 3.571 1.00 47.62 111 GLY A N 1
ATOM 835 C CA . GLY A 1 111 ? -8.720 9.360 2.418 1.00 47.62 111 GLY A CA 1
ATOM 836 C C . GLY A 1 111 ? -8.219 8.360 1.381 1.00 47.62 111 GLY A C 1
ATOM 837 O O . GLY A 1 111 ? -7.346 7.555 1.681 1.00 47.62 111 GLY A O 1
ATOM 838 N N . GLY A 1 112 ? -8.766 8.459 0.167 1.00 49.12 112 GLY A N 1
ATOM 839 C CA . GLY A 1 112 ? -8.256 7.802 -1.033 1.00 49.12 112 GLY A CA 1
ATOM 840 C C . GLY A 1 112 ? -8.694 6.350 -1.206 1.00 49.12 112 GLY A C 1
ATOM 841 O O . GLY A 1 112 ? -7.911 5.436 -0.978 1.00 49.12 112 GLY A O 1
ATOM 842 N N . PHE A 1 113 ? -9.907 6.133 -1.716 1.00 51.31 113 PHE A N 1
ATOM 843 C CA . PHE A 1 113 ? -10.182 4.922 -2.489 1.00 51.31 113 PHE A CA 1
ATOM 844 C C . PHE A 1 113 ? -9.611 5.151 -3.889 1.00 51.31 113 PHE A C 1
ATOM 846 O O . PHE A 1 113 ? -10.190 5.895 -4.681 1.00 51.31 113 PHE A O 1
ATOM 853 N N . VAL A 1 114 ? -8.441 4.582 -4.175 1.00 57.16 114 VAL A N 1
ATOM 854 C CA . VAL A 1 114 ? -8.008 4.420 -5.565 1.00 57.16 114 VAL A CA 1
ATOM 855 C C . VAL A 1 114 ? -8.806 3.231 -6.079 1.00 57.16 114 VAL A C 1
ATOM 857 O O . VAL A 1 114 ? -8.676 2.140 -5.536 1.00 57.16 114 VAL A O 1
ATOM 860 N N . ASP A 1 115 ? -9.696 3.457 -7.041 1.00 68.19 115 ASP A N 1
ATOM 861 C CA . ASP A 1 115 ? -10.400 2.367 -7.715 1.00 68.19 115 ASP A CA 1
ATOM 862 C C . ASP A 1 115 ? -9.344 1.392 -8.263 1.00 68.19 115 ASP A C 1
ATOM 864 O O . ASP A 1 115 ? -8.420 1.822 -8.963 1.00 68.19 115 ASP A O 1
ATOM 868 N N . ASP A 1 116 ? -9.434 0.106 -7.913 1.00 65.31 116 ASP A N 1
ATOM 869 C CA . ASP A 1 116 ? -8.456 -0.913 -8.313 1.00 65.31 116 ASP A CA 1
ATOM 870 C C . ASP A 1 116 ? -8.258 -0.908 -9.837 1.00 65.31 116 ASP A C 1
ATOM 872 O O . ASP A 1 116 ? -7.137 -1.070 -10.326 1.00 65.31 116 ASP A O 1
ATOM 876 N N . LEU A 1 117 ? -9.320 -0.627 -10.602 1.00 67.00 117 LEU A N 1
ATOM 877 C CA . LEU A 1 117 ? -9.248 -0.517 -12.058 1.00 67.00 117 LEU A CA 1
ATOM 878 C C . LEU A 1 117 ? -8.380 0.668 -12.513 1.00 67.00 117 LEU A C 1
ATOM 880 O O . LEU A 1 117 ? -7.619 0.549 -13.475 1.00 67.00 117 LEU A O 1
ATOM 884 N N . LEU A 1 118 ? -8.456 1.800 -11.809 1.00 68.12 118 LEU A N 1
ATOM 885 C CA . LEU A 1 118 ? -7.624 2.972 -12.081 1.00 68.12 118 LEU A CA 1
ATOM 886 C C . LEU A 1 118 ? -6.172 2.724 -11.666 1.00 68.12 118 LEU A C 1
ATOM 888 O O . LEU A 1 118 ? -5.262 3.147 -12.378 1.00 68.12 118 LEU A O 1
ATOM 892 N N . PHE A 1 119 ? -5.930 2.023 -10.559 1.00 73.56 119 PHE A N 1
ATOM 893 C CA . PHE A 1 119 ? -4.573 1.693 -10.122 1.00 73.56 119 PHE A CA 1
ATOM 894 C C . PHE A 1 119 ? -3.866 0.761 -11.119 1.00 73.56 119 PHE A C 1
ATOM 896 O O . PHE A 1 119 ? -2.788 1.092 -11.625 1.00 73.56 119 PHE A O 1
ATOM 903 N N . TRP A 1 120 ? -4.504 -0.356 -11.481 1.00 72.44 120 TRP A N 1
ATOM 904 C CA . TRP A 1 120 ? -3.953 -1.304 -12.455 1.00 72.44 120 TRP A CA 1
ATOM 905 C C . TRP A 1 120 ? -3.865 -0.713 -13.866 1.00 72.44 120 TRP A C 1
ATOM 907 O O . TRP A 1 120 ? -2.880 -0.951 -14.568 1.00 72.44 120 TRP A O 1
ATOM 917 N N . GLY A 1 121 ? -4.842 0.109 -14.264 1.00 77.88 121 GLY A N 1
ATOM 918 C CA . GLY A 1 121 ? -4.822 0.817 -15.543 1.00 77.88 121 GLY A CA 1
ATOM 919 C C . GLY A 1 121 ? -3.630 1.769 -15.675 1.00 77.88 121 GLY A C 1
ATOM 920 O O . GLY A 1 121 ? -2.941 1.755 -16.696 1.00 77.88 121 GLY A O 1
ATOM 921 N N . ASN A 1 122 ? -3.327 2.542 -14.628 1.00 77.19 122 ASN A N 1
ATOM 922 C CA . ASN A 1 122 ? -2.170 3.442 -14.628 1.00 77.19 122 ASN A CA 1
ATOM 923 C C . ASN A 1 122 ? -0.836 2.682 -14.622 1.00 77.19 122 ASN A C 1
ATOM 925 O O . ASN A 1 122 ? 0.094 3.083 -15.321 1.00 77.19 122 ASN A O 1
ATOM 929 N N . LEU A 1 123 ? -0.741 1.566 -13.891 1.00 78.31 123 LEU A N 1
ATOM 930 C CA . LEU A 1 123 ? 0.475 0.751 -13.862 1.00 78.31 123 LEU A CA 1
ATOM 931 C C . LEU A 1 123 ? 0.787 0.132 -15.237 1.00 78.31 123 LEU A C 1
ATOM 933 O O . LEU A 1 123 ? 1.931 0.181 -15.691 1.00 78.31 123 LEU A O 1
ATOM 937 N N . LEU A 1 124 ? -0.232 -0.393 -15.927 1.00 78.62 124 LEU A N 1
ATOM 938 C CA . LEU A 1 124 ? -0.093 -0.932 -17.284 1.00 78.62 124 LEU A CA 1
ATOM 939 C C . LEU A 1 124 ? 0.283 0.152 -18.299 1.00 78.62 124 LEU A C 1
ATOM 941 O O . LEU A 1 124 ? 1.179 -0.062 -19.117 1.00 78.62 124 LEU A O 1
ATOM 945 N N . ALA A 1 125 ? -0.357 1.323 -18.229 1.00 79.31 125 ALA A N 1
ATOM 946 C CA . ALA A 1 125 ? -0.034 2.449 -19.101 1.00 79.31 125 ALA A CA 1
ATOM 947 C C . ALA A 1 125 ? 1.424 2.903 -18.921 1.00 79.31 125 ALA A C 1
ATOM 949 O O . ALA A 1 125 ? 2.131 3.136 -19.903 1.00 79.31 125 ALA A O 1
ATOM 950 N N . PHE A 1 126 ? 1.905 2.960 -17.678 1.00 77.44 126 PHE A N 1
ATOM 951 C CA . PHE A 1 126 ? 3.289 3.323 -17.382 1.00 77.44 126 PHE A CA 1
ATOM 952 C C . PHE A 1 126 ? 4.285 2.273 -17.896 1.00 77.44 126 PHE A C 1
ATOM 954 O O . PHE A 1 126 ? 5.282 2.622 -18.529 1.00 77.44 126 PHE A O 1
ATOM 961 N N . GLY A 1 127 ? 3.982 0.983 -17.708 1.00 77.19 127 GLY A N 1
ATOM 962 C CA . GLY A 1 127 ? 4.781 -0.114 -18.262 1.00 77.19 127 GLY A CA 1
ATOM 963 C C . GLY A 1 127 ? 4.870 -0.073 -19.792 1.00 77.19 127 GLY A C 1
ATOM 964 O O . GLY A 1 127 ? 5.956 -0.234 -20.351 1.00 77.19 127 GLY A O 1
ATOM 965 N N . ALA A 1 128 ? 3.760 0.220 -20.475 1.00 81.50 128 ALA A N 1
ATOM 966 C CA . ALA A 1 128 ? 3.723 0.341 -21.932 1.00 81.50 128 ALA A CA 1
ATOM 967 C C . ALA A 1 128 ? 4.563 1.523 -22.451 1.00 81.50 128 ALA A C 1
ATOM 969 O O . ALA A 1 128 ? 5.262 1.383 -23.455 1.00 81.50 128 ALA A O 1
ATOM 970 N N . LEU A 1 129 ? 4.548 2.666 -21.757 1.00 84.50 129 LEU A N 1
ATOM 971 C CA . LEU A 1 129 ? 5.368 3.829 -22.120 1.00 84.50 129 LEU A CA 1
ATOM 972 C C . LEU A 1 129 ? 6.868 3.552 -21.969 1.00 84.50 129 LEU A C 1
ATOM 974 O O . LEU A 1 129 ? 7.648 3.927 -22.844 1.00 84.50 129 LEU A O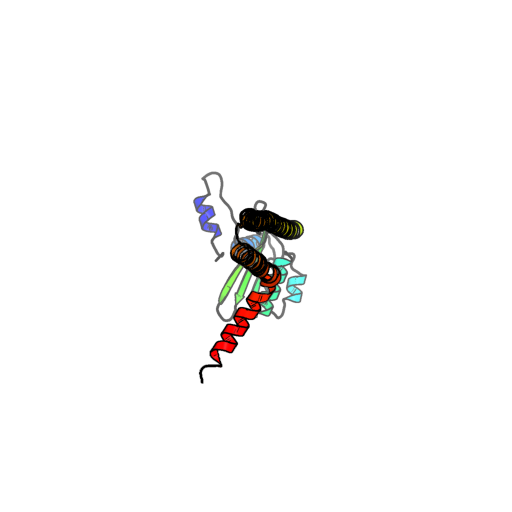 1
ATOM 978 N N . ILE A 1 130 ? 7.271 2.859 -20.900 1.00 80.06 130 ILE A N 1
ATOM 979 C CA . ILE A 1 130 ? 8.669 2.453 -20.698 1.00 80.06 130 ILE A CA 1
ATOM 980 C C . ILE A 1 130 ? 9.104 1.478 -21.796 1.00 80.06 130 ILE A C 1
ATOM 982 O O . ILE A 1 130 ? 10.152 1.677 -22.409 1.00 80.06 130 ILE A O 1
ATOM 986 N N . ALA A 1 131 ? 8.291 0.460 -22.089 1.00 71.88 131 ALA A N 1
ATOM 987 C CA . ALA A 1 131 ? 8.588 -0.505 -23.145 1.00 71.88 131 ALA A CA 1
ATOM 988 C C . ALA A 1 131 ? 8.719 0.172 -24.520 1.00 71.88 131 ALA A C 1
ATOM 990 O O . ALA A 1 131 ? 9.660 -0.114 -25.261 1.00 71.88 131 ALA A O 1
ATOM 991 N N . ALA A 1 132 ? 7.830 1.118 -24.838 1.00 74.44 132 ALA A N 1
ATOM 992 C CA . ALA A 1 132 ? 7.919 1.903 -26.064 1.00 74.44 132 ALA A CA 1
ATOM 993 C C . ALA A 1 132 ? 9.208 2.740 -26.108 1.00 74.44 132 ALA A C 1
ATOM 995 O O . ALA A 1 132 ? 9.909 2.715 -27.116 1.00 74.44 132 ALA A O 1
ATOM 996 N N . ALA A 1 133 ? 9.569 3.430 -25.023 1.00 72.75 133 ALA A N 1
ATOM 997 C CA . ALA A 1 133 ? 10.796 4.224 -24.964 1.00 72.75 133 ALA A CA 1
ATOM 998 C C . ALA A 1 133 ? 12.058 3.367 -25.170 1.00 72.75 133 ALA A C 1
ATOM 1000 O O . ALA A 1 133 ? 12.936 3.747 -25.946 1.00 72.75 133 ALA A O 1
ATOM 1001 N N . LEU A 1 134 ? 12.126 2.190 -24.539 1.00 70.44 134 LEU A N 1
ATOM 1002 C CA . LEU A 1 134 ? 13.233 1.244 -24.711 1.00 70.44 134 LEU A CA 1
ATOM 1003 C C . LEU A 1 134 ? 13.300 0.699 -26.143 1.00 70.44 134 LEU A C 1
ATOM 1005 O O . LEU A 1 134 ? 14.381 0.646 -26.729 1.00 70.44 134 LEU A O 1
ATOM 1009 N N . PHE A 1 135 ? 12.151 0.369 -26.737 1.00 68.38 135 PHE A N 1
ATOM 1010 C CA . PHE A 1 135 ? 12.076 -0.070 -28.129 1.00 68.38 135 PHE A CA 1
ATOM 1011 C C . PHE A 1 135 ? 12.555 1.027 -29.092 1.00 68.38 135 PHE A C 1
ATOM 1013 O O . PHE A 1 135 ? 13.405 0.771 -29.946 1.00 68.38 135 PHE A O 1
ATOM 1020 N N . PHE A 1 136 ? 12.099 2.269 -28.908 1.00 68.25 136 PHE A N 1
ATOM 1021 C CA . PHE A 1 136 ? 12.547 3.413 -29.704 1.00 68.25 136 PHE A CA 1
ATOM 1022 C C . PHE A 1 136 ? 14.053 3.670 -29.556 1.00 68.25 136 PHE A C 1
ATOM 1024 O O . PHE A 1 136 ? 14.730 3.843 -30.569 1.00 68.25 136 PHE A O 1
ATOM 1031 N N . LEU A 1 137 ? 14.606 3.639 -28.337 1.00 65.50 137 LEU A N 1
ATOM 1032 C CA . LEU A 1 137 ? 16.055 3.770 -28.126 1.00 65.50 137 LEU A CA 1
ATOM 1033 C C . LEU A 1 137 ? 16.842 2.640 -28.808 1.00 65.50 137 LEU A C 1
ATOM 1035 O O . LEU A 1 137 ? 17.863 2.904 -29.443 1.00 65.50 137 LEU A O 1
ATOM 1039 N N . SER A 1 138 ? 16.359 1.398 -28.724 1.00 67.44 138 SER A N 1
ATOM 1040 C CA . SER A 1 138 ? 17.013 0.247 -29.360 1.00 67.44 138 SER A CA 1
ATOM 1041 C C . SER A 1 138 ? 17.005 0.329 -30.893 1.00 67.44 138 SER A C 1
ATOM 1043 O O . SER A 1 138 ? 17.995 -0.020 -31.535 1.00 67.44 138 SER A O 1
ATOM 1045 N N . GLY A 1 139 ? 15.940 0.881 -31.487 1.00 70.69 139 GLY A N 1
ATOM 1046 C CA . GLY A 1 139 ? 15.842 1.101 -32.931 1.00 70.69 139 GLY A CA 1
ATOM 1047 C C . GLY A 1 139 ? 16.871 2.107 -33.450 1.00 70.69 139 GLY A C 1
ATOM 1048 O O . GLY A 1 139 ? 17.516 1.863 -34.468 1.00 70.69 139 GLY A O 1
ATOM 1049 N N . TRP A 1 140 ? 17.094 3.209 -32.729 1.00 67.56 140 TRP A N 1
ATOM 1050 C CA . TRP A 1 140 ? 18.121 4.193 -33.097 1.00 67.56 140 TRP A CA 1
ATOM 1051 C C . TRP A 1 140 ? 19.541 3.638 -32.988 1.00 67.56 140 TRP A C 1
ATOM 1053 O O . TRP A 1 140 ? 20.391 3.964 -33.817 1.00 67.56 140 TRP A O 1
ATOM 1063 N N . LEU A 1 141 ? 19.790 2.763 -32.013 1.00 67.31 141 LEU A N 1
ATOM 1064 C CA . LEU A 1 141 ? 21.075 2.078 -31.876 1.00 67.31 141 LEU A CA 1
ATOM 1065 C C . LEU A 1 141 ? 21.325 1.104 -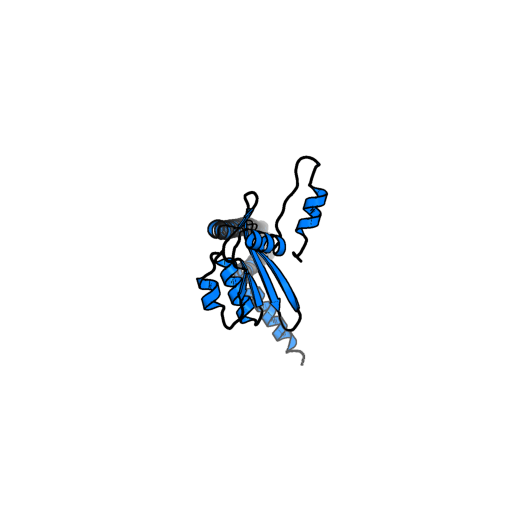33.034 1.00 67.31 141 LEU A C 1
ATOM 1067 O O . LEU A 1 141 ? 22.435 1.076 -33.562 1.00 67.31 141 LEU A O 1
ATOM 1071 N N . LEU A 1 142 ? 20.297 0.383 -33.495 1.00 67.69 142 LEU A N 1
ATOM 1072 C CA . LEU A 1 142 ? 20.393 -0.448 -34.702 1.00 67.69 142 LEU A CA 1
ATOM 1073 C C . LEU A 1 142 ? 20.720 0.393 -35.944 1.00 67.69 142 LEU A C 1
ATOM 1075 O O . LEU A 1 142 ? 21.611 0.035 -36.711 1.00 67.69 142 LEU A O 1
ATOM 1079 N N . VAL A 1 143 ? 20.054 1.537 -36.127 1.00 72.00 143 VAL A N 1
ATOM 1080 C CA . VAL A 1 143 ? 20.322 2.441 -37.261 1.00 72.00 143 VAL A CA 1
ATOM 1081 C C . VAL A 1 143 ? 21.752 2.988 -37.219 1.00 72.00 143 VAL A C 1
ATOM 1083 O O . VAL A 1 143 ? 22.442 2.958 -38.237 1.00 72.00 143 VAL A O 1
ATOM 1086 N N . ALA A 1 144 ? 22.224 3.446 -36.055 1.00 71.75 144 ALA A N 1
ATOM 1087 C CA . ALA A 1 144 ? 23.586 3.961 -35.894 1.00 71.75 144 ALA A CA 1
ATOM 1088 C C . ALA A 1 144 ? 24.651 2.914 -36.258 1.00 71.75 144 ALA A C 1
ATOM 1090 O O . ALA A 1 144 ? 25.688 3.250 -36.832 1.00 71.75 144 ALA A O 1
ATOM 1091 N N . VAL A 1 145 ? 24.378 1.641 -35.983 1.00 70.50 145 VAL A N 1
ATOM 1092 C CA . VAL A 1 145 ? 25.301 0.551 -36.303 1.00 70.50 145 VAL A CA 1
ATOM 1093 C C . VAL A 1 145 ? 25.253 0.123 -37.746 1.00 70.50 145 VAL A C 1
ATOM 1095 O O . VAL A 1 145 ? 26.314 -0.054 -38.333 1.00 70.50 145 VAL A O 1
ATOM 1098 N N . LEU A 1 146 ? 24.077 0.062 -38.364 1.00 70.44 146 LEU A N 1
ATOM 1099 C CA . LEU A 1 146 ? 24.002 -0.159 -39.808 1.00 70.44 146 LEU A CA 1
ATOM 1100 C C . LEU A 1 146 ? 24.764 0.931 -40.582 1.00 70.44 146 LEU A C 1
ATOM 1102 O O . LEU A 1 146 ? 25.429 0.631 -41.572 1.00 70.44 146 LEU A O 1
ATOM 1106 N N . ILE A 1 147 ? 24.732 2.179 -40.098 1.00 75.50 147 ILE A N 1
ATOM 1107 C CA . ILE A 1 147 ? 25.539 3.278 -40.648 1.00 75.50 147 ILE A CA 1
ATOM 1108 C C . ILE A 1 147 ? 27.039 3.032 -40.421 1.00 75.50 147 ILE A C 1
ATOM 1110 O O . ILE A 1 147 ? 27.824 3.182 -41.357 1.00 75.50 147 ILE A O 1
ATOM 1114 N N . GLY A 1 148 ? 27.447 2.635 -39.213 1.00 73.12 148 GLY A N 1
ATOM 1115 C CA . GLY A 1 148 ? 28.844 2.312 -38.900 1.00 73.12 148 GLY A CA 1
ATOM 1116 C C . GLY A 1 148 ? 29.412 1.186 -39.773 1.00 73.12 148 GLY A C 1
ATOM 1117 O O . GLY A 1 148 ? 30.496 1.334 -40.339 1.00 73.12 148 GLY A O 1
ATOM 1118 N N . GLU A 1 149 ? 28.654 0.105 -39.963 1.00 71.19 149 GLU A N 1
ATOM 1119 C CA . GLU A 1 149 ? 29.040 -1.011 -40.835 1.00 71.19 149 GLU A CA 1
ATOM 1120 C C . GLU A 1 149 ? 29.141 -0.588 -42.306 1.00 71.19 149 GLU A C 1
ATOM 1122 O O . GLU A 1 149 ? 30.085 -0.965 -43.003 1.00 71.19 149 GLU A O 1
ATOM 1127 N N . ALA A 1 150 ? 28.222 0.258 -42.780 1.00 73.75 150 ALA A N 1
ATOM 1128 C CA . ALA A 1 150 ? 28.287 0.801 -44.135 1.00 73.75 150 ALA A CA 1
ATOM 1129 C C . ALA A 1 150 ? 29.547 1.663 -44.356 1.00 73.75 150 ALA A C 1
ATOM 1131 O O . ALA A 1 150 ? 30.182 1.565 -45.409 1.00 73.75 150 ALA A O 1
ATOM 1132 N N . ILE A 1 151 ? 29.948 2.464 -43.360 1.00 77.50 151 ILE A N 1
ATOM 1133 C CA . ILE A 1 151 ? 31.182 3.269 -43.401 1.00 77.50 151 ILE A CA 1
ATOM 1134 C C . ILE A 1 151 ? 32.425 2.367 -43.402 1.00 77.50 151 ILE A C 1
ATOM 1136 O O . ILE A 1 151 ? 33.350 2.600 -44.188 1.00 77.50 151 ILE A O 1
ATOM 1140 N N . ASN A 1 152 ? 32.446 1.323 -42.567 1.00 72.75 152 ASN A N 1
ATOM 1141 C CA . ASN A 1 152 ? 33.540 0.349 -42.518 1.00 72.75 152 ASN A CA 1
ATOM 1142 C C . ASN A 1 152 ? 33.712 -0.370 -43.862 1.00 72.75 152 ASN A C 1
ATOM 1144 O O . ASN A 1 152 ? 34.827 -0.450 -44.387 1.00 72.75 152 ASN A O 1
ATOM 1148 N N . PHE A 1 153 ? 32.609 -0.827 -44.459 1.00 76.88 153 PHE A N 1
ATOM 1149 C CA . PHE A 1 153 ? 32.617 -1.474 -45.769 1.00 76.88 153 PHE A CA 1
ATOM 1150 C C . PHE A 1 153 ? 33.096 -0.528 -46.878 1.00 76.88 153 PHE A C 1
ATOM 1152 O O . PHE A 1 153 ? 33.959 -0.899 -47.675 1.00 76.88 153 PHE A O 1
ATOM 1159 N N . ALA A 1 154 ? 32.602 0.714 -46.908 1.00 74.44 154 ALA A N 1
ATOM 1160 C CA . ALA A 1 154 ? 33.030 1.709 -47.891 1.00 74.44 154 ALA A CA 1
ATOM 1161 C C . ALA A 1 154 ? 34.530 2.032 -47.773 1.00 74.44 154 ALA A C 1
ATOM 1163 O O . ALA A 1 154 ? 35.224 2.129 -48.785 1.00 74.44 154 ALA A O 1
ATOM 1164 N N . SER A 1 155 ? 35.045 2.135 -46.545 1.00 74.75 155 SER A N 1
ATOM 1165 C CA . SER A 1 155 ? 36.468 2.383 -46.270 1.00 74.75 155 SER A CA 1
ATOM 1166 C C . SER A 1 155 ? 37.352 1.220 -46.724 1.00 74.75 155 SER A C 1
ATOM 1168 O O . SER A 1 155 ? 38.429 1.435 -47.282 1.00 74.75 155 SER A O 1
ATOM 1170 N N . TRP A 1 156 ? 36.881 -0.015 -46.541 1.00 79.50 156 TRP A N 1
ATOM 1171 C CA . TRP A 1 156 ? 37.560 -1.210 -47.032 1.00 79.50 156 TRP A CA 1
ATOM 1172 C C . TRP A 1 156 ? 37.608 -1.268 -48.564 1.00 79.50 156 TRP A C 1
ATOM 1174 O O . TRP A 1 156 ? 38.683 -1.451 -49.139 1.00 79.50 156 TRP A O 1
ATOM 1184 N N . VAL A 1 157 ? 36.469 -1.050 -49.233 1.00 80.38 157 VAL A N 1
ATOM 1185 C CA . VAL A 1 157 ? 36.385 -0.997 -50.703 1.00 80.38 157 VAL A CA 1
ATOM 1186 C C . VAL A 1 157 ? 37.295 0.097 -51.260 1.00 80.38 157 VAL A C 1
ATOM 1188 O O . VAL A 1 157 ? 38.046 -0.148 -52.205 1.00 80.38 157 VAL A O 1
ATOM 1191 N N . TYR A 1 158 ? 37.286 1.278 -50.640 1.00 78.81 158 TYR A N 1
ATOM 1192 C CA . TYR A 1 158 ? 38.169 2.378 -51.010 1.00 78.81 158 TYR A CA 1
ATOM 1193 C C . TYR A 1 158 ? 39.648 1.989 -50.869 1.00 78.81 158 TYR A C 1
ATOM 1195 O O . TYR A 1 158 ? 40.398 2.117 -51.836 1.00 78.81 158 TYR A O 1
ATOM 1203 N N . GLY A 1 159 ? 40.049 1.416 -49.728 1.00 74.31 159 GLY A N 1
ATOM 1204 C CA . GLY A 1 159 ? 41.427 0.972 -49.492 1.00 74.31 159 GLY A CA 1
ATOM 1205 C C . GLY A 1 159 ? 41.898 -0.131 -50.447 1.00 74.31 159 GLY A C 1
ATOM 1206 O O . GLY A 1 159 ? 43.076 -0.178 -50.799 1.00 74.31 159 GLY A O 1
ATOM 1207 N N . MET A 1 160 ? 41.002 -1.003 -50.915 1.00 80.38 160 MET A N 1
ATOM 1208 C CA . MET A 1 160 ? 41.330 -1.964 -51.976 1.00 80.38 160 MET A CA 1
ATOM 1209 C C . MET A 1 160 ? 41.478 -1.286 -53.343 1.00 80.38 160 MET A C 1
ATOM 1211 O O . MET A 1 160 ? 42.367 -1.656 -54.107 1.00 80.38 160 MET A O 1
ATOM 1215 N N . SER A 1 161 ? 40.638 -0.290 -53.645 1.00 78.38 161 SER A N 1
ATOM 1216 C CA . SER A 1 161 ? 40.640 0.416 -54.934 1.00 78.38 161 SER A CA 1
ATOM 1217 C C . SER A 1 161 ? 41.864 1.311 -55.149 1.00 78.38 161 SER A C 1
ATOM 1219 O O . SER A 1 161 ? 42.258 1.541 -56.289 1.00 78.38 161 SER A O 1
ATOM 1221 N N . THR A 1 162 ? 42.483 1.793 -54.069 1.00 82.31 162 THR A N 1
ATOM 1222 C CA . THR A 1 162 ? 43.679 2.648 -54.118 1.00 82.31 162 THR A CA 1
ATOM 1223 C C . THR A 1 162 ? 44.988 1.872 -53.985 1.00 82.31 162 THR A C 1
ATOM 1225 O O . THR A 1 162 ? 46.055 2.479 -54.059 1.00 82.31 162 THR A O 1
ATOM 1228 N N . ALA A 1 163 ? 44.934 0.555 -53.764 1.00 86.44 163 ALA A N 1
ATOM 1229 C CA . ALA A 1 163 ? 46.129 -0.249 -53.552 1.00 86.44 163 ALA A CA 1
ATOM 1230 C C . ALA A 1 163 ? 46.955 -0.344 -54.844 1.00 86.44 163 ALA A C 1
ATOM 1232 O O . ALA A 1 163 ? 46.461 -0.785 -55.883 1.00 86.44 163 ALA A O 1
ATOM 1233 N N . THR A 1 164 ? 48.230 0.036 -54.776 1.00 87.00 164 THR A N 1
ATOM 1234 C CA . THR A 1 164 ? 49.126 0.058 -55.952 1.00 87.00 164 THR A CA 1
ATOM 1235 C C . THR A 1 164 ? 50.015 -1.179 -56.042 1.00 87.00 164 THR A C 1
ATOM 1237 O O . THR A 1 164 ? 50.605 -1.457 -57.087 1.00 87.00 164 THR A O 1
ATOM 1240 N N . THR A 1 165 ? 50.094 -1.957 -54.958 1.00 91.81 165 THR A N 1
ATOM 1241 C CA . THR A 1 165 ? 50.906 -3.176 -54.873 1.00 91.81 165 THR A CA 1
ATOM 1242 C C . THR A 1 165 ? 50.090 -4.372 -54.387 1.00 91.81 165 THR A C 1
ATOM 1244 O O . THR A 1 165 ? 49.131 -4.241 -53.625 1.00 91.81 165 THR A O 1
ATOM 1247 N N . GLN A 1 166 ? 50.502 -5.579 -54.783 1.00 85.19 166 GLN A N 1
ATOM 1248 C CA . GLN A 1 166 ? 49.842 -6.822 -54.366 1.00 85.19 166 GLN A CA 1
ATOM 1249 C C . GLN A 1 166 ? 49.902 -7.035 -52.843 1.00 85.19 166 GLN A C 1
ATOM 1251 O O . GLN A 1 166 ? 48.971 -7.579 -52.250 1.00 85.19 166 GLN A O 1
ATOM 1256 N N . THR A 1 167 ? 50.984 -6.591 -52.199 1.00 89.00 167 THR A N 1
ATOM 1257 C CA . THR A 1 167 ? 51.142 -6.655 -50.740 1.00 89.00 167 THR A CA 1
ATOM 1258 C C . THR A 1 167 ? 50.162 -5.722 -50.032 1.00 89.00 167 THR A C 1
ATOM 1260 O O . THR A 1 167 ? 49.516 -6.134 -49.072 1.00 89.00 167 THR A O 1
ATOM 1263 N N . GLU A 1 168 ? 49.990 -4.497 -50.530 1.00 78.25 168 GLU A N 1
ATOM 1264 C CA . GLU A 1 168 ? 49.033 -3.523 -49.994 1.00 78.25 168 GLU A CA 1
ATOM 1265 C C . GLU A 1 168 ? 47.585 -3.999 -50.158 1.00 78.25 168 GLU A C 1
ATOM 1267 O O . GLU A 1 168 ? 46.819 -3.980 -49.198 1.00 78.25 168 GLU A O 1
ATOM 1272 N N . TYR A 1 169 ? 47.236 -4.546 -51.328 1.00 80.31 169 TYR A N 1
ATOM 1273 C CA . TYR A 1 169 ? 45.913 -5.125 -51.570 1.00 80.31 169 TYR A CA 1
ATOM 1274 C C . TYR A 1 169 ? 45.598 -6.270 -50.594 1.00 80.31 169 TYR A C 1
ATOM 1276 O O . TYR A 1 169 ? 44.504 -6.330 -50.029 1.00 80.31 169 TYR A O 1
ATOM 1284 N N . ARG A 1 170 ? 46.565 -7.166 -50.347 1.00 79.00 170 ARG A N 1
ATOM 1285 C CA . ARG A 1 170 ? 46.418 -8.273 -49.385 1.00 79.00 170 ARG A CA 1
ATOM 1286 C C . ARG A 1 170 ? 46.273 -7.777 -47.948 1.00 79.00 170 ARG A C 1
ATOM 1288 O O . ARG A 1 170 ? 45.430 -8.298 -47.221 1.00 79.00 170 ARG A O 1
ATOM 1295 N N . ASN A 1 171 ? 47.051 -6.772 -47.553 1.00 79.62 171 ASN A N 1
ATOM 1296 C CA . ASN A 1 171 ? 46.979 -6.191 -46.214 1.00 79.62 171 ASN A CA 1
ATOM 1297 C C . ASN A 1 171 ? 45.644 -5.465 -45.992 1.00 79.62 171 ASN A C 1
ATOM 1299 O O . ASN A 1 171 ? 44.987 -5.707 -44.982 1.00 79.62 171 ASN A O 1
ATOM 1303 N N . ASN A 1 172 ? 45.189 -4.662 -46.958 1.00 76.75 172 ASN A N 1
ATOM 1304 C CA . ASN A 1 172 ? 43.903 -3.960 -46.886 1.00 76.75 172 ASN A CA 1
ATOM 1305 C C . ASN A 1 172 ? 42.720 -4.945 -46.903 1.00 76.75 172 ASN A C 1
ATOM 1307 O O . ASN A 1 172 ? 41.756 -4.765 -46.160 1.00 76.75 172 ASN A O 1
ATOM 1311 N N . SER A 1 173 ? 42.824 -6.035 -47.675 1.00 77.38 173 SER A N 1
ATOM 1312 C CA . SER A 1 173 ? 41.847 -7.135 -47.670 1.00 77.38 173 SER A CA 1
ATOM 1313 C C . SER A 1 173 ? 41.740 -7.808 -46.299 1.00 77.38 173 SER A C 1
ATOM 1315 O O . SER A 1 173 ? 40.639 -8.020 -45.795 1.00 77.38 173 SER A O 1
ATOM 1317 N N . PHE A 1 174 ? 42.879 -8.114 -45.673 1.00 77.62 174 PHE A N 1
ATOM 1318 C CA . PHE A 1 174 ? 42.928 -8.750 -44.357 1.00 77.62 174 PHE A CA 1
ATOM 1319 C C . PHE A 1 174 ? 42.408 -7.829 -43.246 1.00 77.62 174 PHE A C 1
ATOM 1321 O O . PHE A 1 174 ? 41.620 -8.261 -42.407 1.00 77.62 174 PHE A O 1
ATOM 1328 N N . LEU A 1 175 ? 42.794 -6.551 -43.264 1.00 74.44 175 LEU A N 1
ATOM 1329 C CA . LEU A 1 175 ? 42.353 -5.570 -42.271 1.00 74.44 175 LEU A CA 1
ATOM 1330 C C . LEU A 1 175 ? 40.842 -5.321 -42.327 1.00 74.44 175 LEU A C 1
ATOM 1332 O O . LEU A 1 175 ? 40.217 -5.251 -41.272 1.00 74.44 175 LEU A O 1
ATOM 1336 N N . GLY A 1 176 ? 40.247 -5.252 -43.522 1.00 73.31 176 GLY A N 1
ATOM 1337 C CA . GLY A 1 176 ? 38.793 -5.119 -43.665 1.00 73.31 176 GLY A CA 1
ATOM 1338 C C . GLY A 1 176 ? 38.008 -6.342 -43.195 1.00 73.31 176 GLY A C 1
ATOM 1339 O O . GLY A 1 176 ? 36.939 -6.206 -42.608 1.00 73.31 176 GLY A O 1
ATOM 1340 N N . PHE A 1 177 ? 38.553 -7.546 -43.393 1.00 74.88 177 PHE A N 1
ATOM 1341 C CA . PHE A 1 177 ? 37.958 -8.768 -42.850 1.00 74.88 177 PHE A CA 1
ATOM 1342 C C . PHE A 1 177 ? 37.988 -8.778 -41.314 1.00 74.88 177 PHE A C 1
ATOM 1344 O O . PHE A 1 177 ? 36.979 -9.070 -40.671 1.00 74.88 177 PHE A O 1
ATOM 1351 N N . VAL A 1 178 ? 39.131 -8.425 -40.717 1.00 75.00 178 VAL A N 1
ATOM 1352 C CA . VAL A 1 178 ? 39.294 -8.384 -39.256 1.00 75.00 178 VAL A CA 1
ATOM 1353 C C . VAL A 1 178 ? 38.428 -7.289 -38.627 1.00 75.00 178 VAL A C 1
ATOM 1355 O O . VAL A 1 178 ? 37.818 -7.536 -37.587 1.00 75.00 178 VAL A O 1
ATOM 1358 N N . SER A 1 179 ? 38.320 -6.107 -39.245 1.00 69.12 179 SER A N 1
ATOM 1359 C CA . SER A 1 179 ? 37.478 -5.024 -38.725 1.00 69.12 179 SER A CA 1
ATOM 1360 C C . SER A 1 179 ? 35.992 -5.383 -38.756 1.00 69.12 179 SER A C 1
ATOM 1362 O O . SER A 1 179 ? 35.329 -5.232 -37.735 1.00 69.12 179 SER A O 1
ATOM 1364 N N . ALA A 1 180 ? 35.490 -5.953 -39.858 1.00 68.44 180 ALA A N 1
ATOM 1365 C CA . ALA A 1 180 ? 34.106 -6.424 -39.951 1.00 68.44 180 ALA A CA 1
ATOM 1366 C C . ALA A 1 180 ? 33.794 -7.523 -38.917 1.00 68.44 180 ALA A C 1
ATOM 1368 O O . ALA A 1 180 ? 32.721 -7.539 -38.313 1.00 68.44 180 ALA A O 1
ATOM 1369 N N . PHE A 1 181 ? 34.750 -8.423 -38.663 1.00 67.00 181 PHE A N 1
ATOM 1370 C CA . PHE A 1 181 ? 34.603 -9.458 -37.641 1.00 67.00 181 PHE A CA 1
ATOM 1371 C C . PHE A 1 181 ? 34.537 -8.853 -36.231 1.00 67.00 181 PHE A C 1
ATOM 1373 O O . PHE A 1 181 ? 33.642 -9.188 -35.462 1.00 67.00 181 PHE A O 1
ATOM 1380 N N . ILE A 1 182 ? 35.429 -7.919 -35.891 1.00 69.81 182 ILE A N 1
ATOM 1381 C CA . ILE A 1 182 ? 35.457 -7.273 -34.568 1.00 69.81 182 ILE A CA 1
ATOM 1382 C C . ILE A 1 182 ? 34.208 -6.416 -34.328 1.00 69.81 182 ILE A C 1
ATOM 1384 O O . ILE A 1 182 ? 33.685 -6.420 -33.215 1.00 69.81 182 ILE A O 1
ATOM 1388 N N . SER A 1 183 ? 33.697 -5.718 -35.344 1.00 65.44 183 SER A N 1
ATOM 1389 C CA . SER A 1 183 ? 32.505 -4.870 -35.210 1.00 65.44 183 SER A CA 1
ATOM 1390 C C . SER A 1 183 ? 31.206 -5.667 -34.994 1.00 65.44 183 SER A C 1
ATOM 1392 O O . SER A 1 183 ? 30.294 -5.175 -34.329 1.00 65.44 183 SER A O 1
ATOM 1394 N N . TYR A 1 184 ? 31.153 -6.936 -35.421 1.00 61.34 184 TYR A N 1
ATOM 1395 C CA . TYR A 1 184 ? 29.998 -7.827 -35.237 1.00 61.34 184 TYR A CA 1
ATOM 1396 C C . TYR A 1 184 ? 29.907 -8.474 -33.835 1.00 61.34 184 TYR A C 1
ATOM 1398 O O . TYR A 1 184 ? 28.812 -8.745 -33.334 1.00 61.34 184 TYR A O 1
ATOM 1406 N N . PHE A 1 185 ? 31.036 -8.708 -33.155 1.00 60.28 185 PHE A N 1
ATOM 1407 C CA . PHE A 1 185 ? 31.076 -9.427 -31.865 1.00 60.28 185 PHE A CA 1
ATOM 1408 C C . PHE A 1 185 ? 30.352 -8.735 -30.693 1.00 60.28 185 PHE A C 1
ATOM 1410 O O . PHE A 1 185 ? 29.655 -9.425 -29.941 1.00 60.28 185 PHE A O 1
ATOM 1417 N N . PRO A 1 186 ? 30.449 -7.404 -30.518 1.00 62.28 186 PRO A N 1
ATOM 1418 C CA . PRO A 1 186 ? 29.715 -6.694 -29.475 1.00 62.28 186 PRO A CA 1
ATOM 1419 C C . PRO A 1 186 ? 28.194 -6.850 -29.594 1.00 62.28 186 PRO A C 1
ATOM 1421 O O . PRO A 1 186 ? 27.514 -6.856 -28.575 1.00 62.28 186 PRO A O 1
ATOM 1424 N N . TRP A 1 187 ? 27.658 -7.040 -30.804 1.00 56.66 187 TRP A N 1
ATOM 1425 C CA . TRP A 1 187 ? 26.216 -7.142 -31.070 1.00 56.66 187 TRP A CA 1
ATOM 1426 C C . TRP A 1 187 ? 25.616 -8.487 -30.680 1.00 56.66 187 TRP A C 1
ATOM 1428 O O . TRP A 1 187 ? 24.560 -8.527 -30.050 1.00 56.66 187 TRP A O 1
ATOM 1438 N N . VAL A 1 188 ? 26.315 -9.585 -30.974 1.00 56.19 188 VAL A N 1
ATOM 1439 C CA . VAL A 1 188 ? 25.927 -10.930 -30.513 1.00 56.19 188 VAL A CA 1
ATOM 1440 C C . VAL A 1 188 ? 25.964 -10.998 -28.985 1.00 56.19 188 VAL A C 1
ATOM 1442 O O . VAL A 1 188 ? 25.087 -11.598 -28.364 1.00 56.19 188 VAL A O 1
ATOM 1445 N N . ALA A 1 189 ? 26.931 -10.314 -28.369 1.00 52.31 189 ALA A N 1
ATOM 1446 C CA . ALA A 1 189 ? 26.988 -10.166 -26.925 1.00 52.31 189 ALA A CA 1
ATOM 1447 C C . ALA A 1 189 ? 25.849 -9.272 -26.390 1.00 52.31 189 ALA A C 1
ATOM 1449 O O . ALA A 1 189 ? 25.260 -9.633 -25.384 1.00 52.31 189 ALA A O 1
ATOM 1450 N N . TRP A 1 190 ? 25.471 -8.171 -27.062 1.00 53.38 190 TRP A N 1
ATOM 1451 C CA . TRP A 1 190 ? 24.384 -7.235 -26.676 1.00 53.38 190 TRP A CA 1
ATOM 1452 C C . TRP A 1 190 ? 22.981 -7.802 -26.781 1.00 53.38 190 TRP A C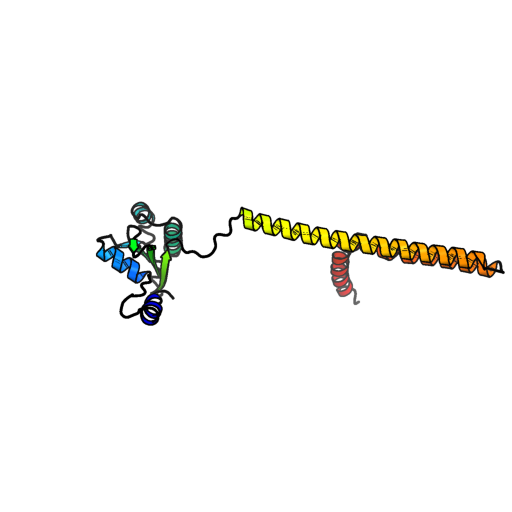 1
ATOM 1454 O O . TRP A 1 190 ? 22.198 -7.652 -25.844 1.00 53.38 190 TRP A O 1
ATOM 1464 N N . MET A 1 191 ? 22.706 -8.591 -27.811 1.00 55.31 191 MET A N 1
ATOM 1465 C CA . MET A 1 191 ? 21.492 -9.410 -27.859 1.00 55.31 191 MET A CA 1
ATOM 1466 C C . MET A 1 191 ? 21.491 -10.517 -26.786 1.00 55.31 191 MET A C 1
ATOM 1468 O O . MET A 1 191 ? 20.429 -11.006 -26.412 1.00 55.31 191 MET A O 1
ATOM 1472 N N . GLY A 1 192 ? 22.667 -10.886 -26.262 1.00 51.06 192 GLY A N 1
ATOM 1473 C CA . GLY A 1 192 ? 22.849 -11.814 -25.144 1.00 51.06 192 GLY A CA 1
ATOM 1474 C C . GLY A 1 192 ? 23.039 -11.165 -23.764 1.00 51.06 192 GLY A C 1
ATOM 1475 O O . GLY A 1 192 ? 23.073 -11.896 -22.776 1.00 51.06 192 GLY A O 1
ATOM 1476 N N . TYR A 1 193 ? 23.163 -9.834 -23.638 1.00 49.47 193 TYR A N 1
ATOM 1477 C CA . TYR A 1 193 ? 23.533 -9.162 -22.377 1.00 49.47 193 TYR A CA 1
ATOM 1478 C C . TYR A 1 193 ? 22.371 -9.108 -21.363 1.00 49.47 193 TYR A C 1
ATOM 1480 O O . TYR A 1 193 ? 22.638 -8.949 -20.174 1.00 49.47 193 TYR A O 1
ATOM 1488 N N . GLU A 1 194 ? 21.127 -9.392 -21.774 1.00 52.06 194 GLU A N 1
ATOM 1489 C CA . GLU A 1 194 ? 20.045 -9.807 -20.854 1.00 52.06 194 GLU A CA 1
ATOM 1490 C C . GLU A 1 194 ? 20.388 -11.130 -20.115 1.00 52.06 194 GLU A C 1
ATOM 1492 O O . GLU A 1 194 ? 19.902 -11.382 -19.016 1.00 52.06 194 GLU A O 1
ATOM 1497 N N . GLY A 1 195 ? 21.286 -11.963 -20.662 1.00 45.44 195 GLY A N 1
ATOM 1498 C CA . GLY A 1 195 ? 21.786 -13.209 -20.058 1.00 45.44 195 GLY A CA 1
ATOM 1499 C C . GLY A 1 195 ? 23.192 -13.137 -19.432 1.00 45.44 195 GLY A C 1
ATOM 1500 O O . GLY A 1 195 ? 23.505 -13.927 -18.542 1.00 45.44 195 GLY A O 1
ATOM 1501 N N . ILE A 1 196 ? 24.055 -12.194 -19.833 1.00 43.19 196 ILE A N 1
ATOM 1502 C CA . ILE A 1 196 ? 25.463 -12.118 -19.369 1.00 43.19 196 ILE A CA 1
ATOM 1503 C C . ILE A 1 196 ? 25.603 -11.460 -17.983 1.00 43.19 196 ILE A C 1
ATOM 1505 O O . ILE A 1 196 ? 26.557 -11.756 -17.260 1.00 43.19 196 ILE A O 1
ATOM 1509 N N . ALA A 1 197 ? 24.633 -10.646 -17.548 1.00 44.72 197 ALA A N 1
ATOM 1510 C CA . ALA A 1 197 ? 24.613 -10.111 -16.181 1.00 44.72 197 ALA A CA 1
ATOM 1511 C C . ALA A 1 197 ? 24.629 -11.233 -15.115 1.00 44.72 197 ALA A C 1
ATOM 1513 O O . ALA A 1 197 ? 25.281 -11.100 -14.079 1.00 44.72 197 ALA A O 1
ATOM 1514 N N . TRP A 1 198 ? 24.004 -12.381 -15.410 1.00 43.91 198 TRP A N 1
ATOM 1515 C CA . TRP A 1 198 ? 24.068 -13.586 -14.576 1.00 43.91 198 TRP A CA 1
ATOM 1516 C C . TRP A 1 198 ? 25.421 -14.306 -14.656 1.00 43.91 198 TRP A C 1
ATOM 1518 O O . TRP A 1 198 ? 25.908 -14.809 -13.644 1.00 43.91 198 TRP A O 1
ATOM 1528 N N . ALA A 1 199 ? 26.069 -14.319 -15.823 1.00 41.66 199 ALA A N 1
ATOM 1529 C CA . ALA A 1 199 ? 27.366 -14.971 -16.011 1.00 41.66 199 ALA A CA 1
ATOM 1530 C C . ALA A 1 199 ? 28.502 -14.258 -15.252 1.00 41.66 199 ALA A C 1
ATOM 1532 O O . ALA A 1 199 ? 29.382 -14.926 -14.710 1.00 41.66 199 ALA A O 1
ATOM 1533 N N . PHE A 1 200 ? 28.451 -12.925 -15.138 1.00 41.22 200 PHE A N 1
ATOM 1534 C CA . PHE A 1 200 ? 29.435 -12.151 -14.370 1.00 41.22 200 PHE A CA 1
ATOM 1535 C C . PHE A 1 200 ? 29.320 -12.401 -12.854 1.00 41.22 200 PHE A C 1
ATOM 1537 O O . PHE A 1 200 ? 30.325 -12.482 -12.148 1.00 41.22 200 PHE A O 1
ATOM 1544 N N . LEU A 1 201 ? 28.097 -12.608 -12.351 1.00 40.12 201 LEU A N 1
ATOM 1545 C CA . LEU A 1 201 ? 27.840 -12.952 -10.946 1.00 40.12 201 LEU A CA 1
ATOM 1546 C C . LEU A 1 201 ? 28.351 -14.367 -10.614 1.00 40.12 201 LEU A C 1
ATOM 1548 O O . LEU A 1 201 ? 28.915 -14.592 -9.544 1.00 40.12 201 LEU A O 1
ATOM 1552 N N . VAL A 1 202 ? 28.256 -15.297 -11.571 1.00 46.44 202 VAL A N 1
ATOM 1553 C CA . VAL A 1 202 ? 28.822 -16.652 -11.457 1.00 46.44 202 VAL A CA 1
ATOM 1554 C C . VAL A 1 202 ? 30.357 -16.648 -11.576 1.00 46.44 202 VAL A C 1
ATOM 1556 O O . VAL A 1 202 ? 31.021 -17.373 -10.835 1.00 46.44 202 VAL A O 1
ATOM 1559 N N . SER A 1 203 ? 30.960 -15.805 -12.423 1.00 42.12 203 SER A N 1
ATOM 1560 C CA . SER A 1 203 ? 32.426 -15.750 -12.576 1.00 42.12 203 SER A CA 1
ATOM 1561 C C . SER A 1 203 ? 33.146 -15.060 -11.416 1.00 42.12 203 SER A C 1
ATOM 1563 O O . SER A 1 203 ? 34.280 -15.419 -11.107 1.00 42.12 203 SER A O 1
ATOM 1565 N N . VAL A 1 204 ? 32.499 -14.108 -10.736 1.00 39.22 204 VAL A N 1
ATOM 1566 C CA . VAL A 1 204 ? 33.035 -13.500 -9.503 1.00 39.22 204 VAL A CA 1
ATOM 1567 C C . VAL A 1 204 ? 33.074 -14.522 -8.356 1.00 39.22 204 VAL A C 1
ATOM 1569 O O . VAL A 1 204 ? 34.025 -14.528 -7.576 1.00 39.22 204 VAL A O 1
ATOM 1572 N N . ILE A 1 205 ? 32.108 -15.447 -8.294 1.00 40.28 205 ILE A N 1
ATOM 1573 C CA . ILE A 1 205 ? 32.097 -16.556 -7.323 1.00 40.28 205 ILE A CA 1
ATOM 1574 C C . ILE A 1 205 ? 33.133 -17.632 -7.695 1.00 40.28 205 ILE A C 1
ATOM 1576 O O . ILE A 1 205 ? 33.809 -18.162 -6.816 1.00 40.28 205 ILE A O 1
ATOM 1580 N N . ALA A 1 206 ? 33.323 -17.914 -8.987 1.00 35.34 206 ALA A N 1
ATOM 1581 C CA . ALA A 1 206 ? 34.330 -18.871 -9.453 1.00 35.34 206 ALA A CA 1
ATOM 1582 C C . ALA A 1 206 ? 35.777 -18.353 -9.302 1.00 35.34 206 ALA A C 1
ATOM 1584 O O . ALA A 1 206 ? 36.676 -19.123 -8.969 1.00 35.34 206 ALA A O 1
ATOM 1585 N N . GLY A 1 207 ? 36.013 -17.048 -9.482 1.00 34.00 207 GLY A N 1
ATOM 1586 C CA . GLY A 1 207 ? 37.331 -16.423 -9.313 1.00 34.00 207 GLY A CA 1
ATOM 1587 C C . GLY A 1 207 ? 37.808 -16.338 -7.858 1.00 34.00 207 GLY A C 1
ATOM 1588 O O . GLY A 1 207 ? 39.010 -16.313 -7.607 1.00 34.00 207 GLY A O 1
ATOM 1589 N N . ALA A 1 208 ? 36.889 -16.368 -6.888 1.00 34.03 208 ALA A N 1
ATOM 1590 C CA . ALA A 1 208 ? 37.222 -16.438 -5.463 1.00 34.03 208 ALA A CA 1
ATOM 1591 C C . ALA A 1 208 ? 37.648 -17.849 -4.998 1.00 34.03 208 ALA A C 1
ATOM 1593 O O . ALA A 1 208 ? 38.152 -17.994 -3.888 1.00 34.03 208 ALA A O 1
ATOM 1594 N N . ALA A 1 209 ? 37.483 -18.878 -5.837 1.00 33.22 209 ALA A N 1
ATOM 1595 C CA . ALA A 1 209 ? 37.837 -20.266 -5.525 1.00 33.22 209 ALA A CA 1
ATOM 1596 C C . ALA A 1 209 ? 39.156 -20.740 -6.176 1.00 33.22 209 ALA A C 1
ATOM 1598 O O . ALA A 1 209 ? 39.513 -21.905 -6.032 1.00 33.22 209 ALA A O 1
ATOM 1599 N N . GLY A 1 210 ? 39.876 -19.864 -6.890 1.00 31.38 210 GLY A N 1
ATOM 1600 C CA . GLY A 1 210 ? 41.039 -20.234 -7.713 1.00 31.38 210 GLY A CA 1
ATOM 1601 C C . GLY A 1 210 ? 42.367 -19.567 -7.344 1.00 31.38 210 GLY A C 1
ATOM 1602 O O . GLY A 1 210 ? 43.290 -19.587 -8.151 1.00 31.38 210 GLY A O 1
ATOM 1603 N N . PHE A 1 211 ? 42.476 -18.953 -6.163 1.00 41.19 211 PHE A N 1
ATOM 1604 C CA . PHE A 1 211 ? 43.775 -18.743 -5.520 1.00 41.19 211 PHE A CA 1
ATOM 1605 C C . PHE A 1 211 ? 44.186 -20.074 -4.885 1.00 41.19 211 PHE A C 1
ATOM 1607 O O . PHE A 1 211 ? 43.662 -20.381 -3.817 1.00 41.19 211 PHE A O 1
ATOM 1614 N N . LEU A 1 212 ? 45.047 -20.847 -5.559 1.00 36.62 212 LEU A N 1
ATOM 1615 C CA . LEU A 1 212 ? 46.008 -21.838 -5.032 1.00 36.62 212 LEU A CA 1
ATOM 1616 C C . LEU A 1 212 ? 46.732 -22.535 -6.194 1.00 36.62 212 LEU A C 1
ATOM 1618 O O . LEU A 1 212 ? 46.038 -23.039 -7.104 1.00 36.62 212 LEU A O 1
#

Sequence (212 aa):
MSVMEHFVPEKMFSTETERAQGISAVKALAIASQQGQKIWTISKSNVNLALSRINISADAKNDIRNAVNAVKIATVHEARINFNGWVGEGYTLIDPKTGAGVYMISGGKNGGFVDDLLFWGNLLAFGALIAAALFFLSGWLLVAVLIGEAINFASWVYGMSTATTQTEYRNNSFLGFVSAFISYFPWVAWMGYEGIAWAFLVSVIAGAAGFL

Secondary structure (DSSP, 8-state):
--SSTTHHHHHHH--SS-------HHHHHHHHHHTTPPEEEE-TTTHHHHHHH-B--HHHHHHHHHHHHTT-EEEEESBPEEETTEEEEEEEEE-TTT--EEEEEESS--S----HHHHHHHHHHHHHHHHHHHHHHHHHHHHHHHHHHHHHHHHHHHHHHT--SHHHHHHHHHHHHHHHHHHHHHHHHHHTHHHHHHHHHHHHHHHTT---

Radius of gyration: 37.28 Å; chains: 1; bounding box: 81×56×87 Å